Protein 5LJM (pdb70)

InterPro domains:
  IPR048839 Spermatogenesis-associated protein 2, PUB-like d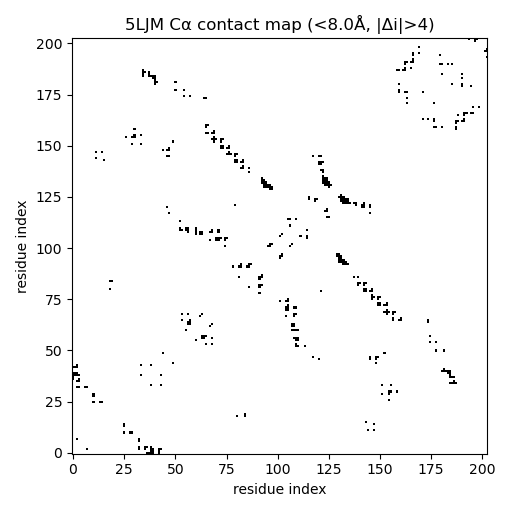omain [PF21388] (15-207)

Solvent-accessible surface area: 10467 Å² total; per-residue (Å²): 45,106,19,37,91,140,61,36,67,48,9,39,140,110,0,14,103,74,38,103,122,127,20,118,112,18,65,96,27,0,29,60,1,0,18,33,136,123,0,34,7,139,107,1,22,190,61,8,122,3,16,98,6,0,19,34,0,32,161,71,45,126,77,19,28,0,153,9,0,39,21,0,0,29,51,0,5,72,22,0,19,38,0,12,39,79,24,168,69,73,103,38,111,47,24,151,4,152,75,35,87,10,59,158,92,0,69,35,2,3,43,125,76,25,9,108,52,5,0,55,43,3,36,1,60,45,97,174,58,38,40,14,71,18,114,152,167,45,116,48,103,79,1,42,69,1,0,2,3,0,0,0,0,12,0,0,0,46,21,0,62,76,0,39,70,37,0,70,114,70,76,43,53,42,50,61,0,0,47,16,0,71,86,22,24,60,74,20,132,14,0,0,50,17,1,63,108,121,49,85,68,170,102

GO terms:
  GO:0030159 signaling receptor complex adaptor activity (F, IDA)
  GO:0044877 protein-containing complex binding (F, IDA)
  GO:1990381 ubiquitin-specific protease binding (F, IDA)
  GO:0010803 regulation of tumor necrosis factor-mediated signaling pathway (P, IDA)
  GO:1990108 protein linear deubiquitination (P, IDA)
  GO:0060544 regulation of necroptotic process (P, IDA)
  GO:0050727 regulation of inflammatory response (P, IDA)
  GO:0070536 protein K63-linked deubiquitination (P, IDA)
  GO:0005737 cytoplasm (C, EXP)
  GO:0005515 protein binding (F, IPI)
  GO:1990381 ubiquitin-specific protease binding (F, IPI)
  GO:0005829 cytosol (C, TAS)
  GO:0005737 cytoplasm (C, IDA)

Structure (mmCIF, N/CA/C/O backbone):
data_5LJM
#
_entry.id   5LJM
#
_cell.length_a   43.480
_cell.length_b   51.140
_cell.length_c   56.290
_cell.angle_alpha   90.000
_cell.angle_beta   105.970
_cell.angle_gamma   90.000
#
_symmetry.space_group_name_H-M   'P 1 21 1'
#
loop_
_entity.id
_entity.type
_entity.pdbx_description
1 polymer 'Spermatogenesis-associated protein 2'
2 non-polymer GLYCEROL
3 water water
#
loop_
_atom_site.group_PDB
_atom_site.id
_atom_site.type_symbol
_atom_site.label_atom_id
_atom_site.label_alt_id
_atom_site.label_comp_id
_atom_site.label_asym_id
_atom_site.label_entity_id
_atom_site.label_seq_id
_atom_site.pdbx_PDB_ins_code
_atom_site.Cartn_x
_atom_site.Cartn_y
_atom_site.Cartn_z
_atom_site.occupancy
_atom_site.B_iso_or_equiv
_atom_site.auth_seq_id
_atom_site.auth_comp_id
_atom_site.auth_asym_id
_atom_site.auth_atom_id
_atom_site.pdbx_PDB_model_num
ATOM 1 N N . GLY A 1 1 ? -3.724 -8.545 25.799 1.00 37.11 5 GLY A N 1
ATOM 2 C CA . GLY A 1 1 ? -3.737 -9.297 24.558 1.00 37.00 5 GLY A CA 1
ATOM 3 C C . GLY A 1 1 ? -2.863 -8.668 23.490 1.00 36.85 5 GLY A C 1
ATOM 4 O O . GLY A 1 1 ? -2.076 -7.768 23.781 1.00 36.74 5 GLY A O 1
ATOM 5 N N . PRO A 1 2 ? -3.001 -9.123 22.249 1.00 36.97 6 PRO A N 1
ATOM 6 C CA . PRO A 1 2 ? -2.159 -8.595 21.174 1.00 36.67 6 PRO A CA 1
ATOM 7 C C . PRO A 1 2 ? -2.625 -7.217 20.728 1.00 36.29 6 PRO A C 1
ATOM 8 O O . PRO A 1 2 ? -3.744 -6.784 21.006 1.00 36.27 6 PRO A O 1
ATOM 12 N N . MET A 1 3 ? -1.731 -6.515 20.036 1.00 35.78 7 MET A N 1
ATOM 13 C CA . MET A 1 3 ? -2.098 -5.229 19.461 1.00 35.50 7 MET A CA 1
ATOM 14 C C . MET A 1 3 ? -3.176 -5.432 18.403 1.00 35.11 7 MET A C 1
ATOM 15 O O . MET A 1 3 ? -3.190 -6.447 17.701 1.00 34.98 7 MET A O 1
ATOM 20 N N . ASP A 1 4 ? -4.096 -4.472 18.307 1.00 34.65 8 ASP A N 1
ATOM 21 C CA . ASP A 1 4 ? -5.167 -4.535 17.316 1.00 34.75 8 ASP A CA 1
ATOM 22 C C . ASP A 1 4 ? -4.563 -4.329 15.933 1.00 34.47 8 ASP A C 1
ATOM 23 O O . ASP A 1 4 ? -4.150 -3.217 15.588 1.00 33.81 8 ASP A O 1
ATOM 28 N N . THR A 1 5 ? -4.506 -5.402 15.143 1.00 34.82 9 THR A N 1
ATOM 29 C CA . THR A 1 5 ? -3.815 -5.338 13.859 1.00 35.27 9 THR A CA 1
ATOM 30 C C . THR A 1 5 ? -4.539 -4.426 12.877 1.00 34.38 9 THR A C 1
ATOM 31 O O . THR A 1 5 ? -3.902 -3.640 12.170 1.00 33.80 9 THR A O 1
ATOM 35 N N . LYS A 1 6 ? -5.866 -4.515 12.814 1.00 33.99 10 LYS A N 1
ATOM 36 C CA . LYS A 1 6 ? -6.617 -3.675 11.886 1.00 33.53 10 LYS A CA 1
ATOM 37 C C . LYS A 1 6 ? -6.409 -2.199 12.204 1.00 31.93 10 LYS A C 1
ATOM 38 O O . LYS A 1 6 ? -6.080 -1.399 11.321 1.00 31.57 10 LYS A O 1
ATOM 44 N N . PHE A 1 7 ? -6.560 -1.828 13.476 1.00 30.80 11 PHE A N 1
ATOM 45 C CA . PHE A 1 7 ? -6.337 -0.444 13.882 1.00 29.68 11 PHE A CA 1
ATOM 46 C C . PHE A 1 7 ? -4.899 -0.023 13.602 1.00 29.07 11 PHE A C 1
ATOM 47 O O . PHE A 1 7 ? -4.654 1.075 13.088 1.00 29.25 11 PHE A O 1
ATOM 55 N N . LYS A 1 8 ? -3.931 -0.887 13.916 1.00 28.32 12 LYS A N 1
ATOM 56 C CA . LYS A 1 8 ? -2.535 -0.540 13.664 1.00 28.19 12 LYS A CA 1
ATOM 57 C C . LYS A 1 8 ? -2.272 -0.394 12.174 1.00 28.29 12 LYS A C 1
ATOM 58 O O . LYS A 1 8 ? -1.630 0.569 11.747 1.00 27.64 12 LYS A O 1
ATOM 64 N N . ASP A 1 9 ? -2.736 -1.360 11.373 1.00 28.93 13 ASP A N 1
ATOM 65 C CA . ASP A 1 9 ? -2.520 -1.295 9.931 1.00 29.94 13 ASP A CA 1
ATOM 66 C C . ASP A 1 9 ? -3.158 -0.046 9.339 1.00 29.35 13 ASP A C 1
ATOM 67 O O . ASP A 1 9 ? -2.569 0.609 8.470 1.00 29.07 13 ASP A O 1
ATOM 72 N N . ASP A 1 10 ? -4.368 0.298 9.789 1.00 29.02 14 ASP A N 1
ATOM 73 C CA . ASP A 1 10 ? -5.005 1.516 9.300 1.00 28.79 14 ASP A CA 1
ATOM 74 C C . ASP A 1 10 ? -4.213 2.746 9.714 1.00 27.89 14 ASP A C 1
ATOM 75 O O . ASP A 1 10 ? -4.054 3.683 8.927 1.00 28.20 14 ASP A O 1
ATOM 80 N N . LEU A 1 11 ? -3.722 2.775 10.956 1.00 26.95 15 LEU A N 1
ATOM 81 C CA . LEU A 1 11 ? -2.980 3.943 11.412 1.00 26.27 15 LEU A CA 1
ATOM 82 C C . LEU A 1 11 ? -1.663 4.071 10.661 1.00 26.28 15 LEU A C 1
ATOM 83 O O . LEU A 1 11 ? -1.250 5.179 10.306 1.00 26.40 15 LEU A O 1
ATOM 88 N N . PHE A 1 12 ? -0.991 2.947 10.418 1.00 26.58 16 PHE A N 1
ATOM 89 C CA . PHE A 1 12 ? 0.253 2.971 9.655 1.00 26.74 16 PHE A CA 1
ATOM 90 C C . PHE A 1 12 ? 0.024 3.537 8.258 1.00 27.87 16 PHE A C 1
ATOM 91 O O . PHE A 1 12 ? 0.758 4.424 7.807 1.00 27.15 16 PHE A O 1
ATOM 99 N N . ARG A 1 13 ? -1.001 3.040 7.562 1.00 29.64 17 ARG A N 1
ATOM 100 C CA . ARG A 1 13 ? -1.293 3.541 6.221 1.00 31.93 17 ARG A CA 1
ATOM 101 C C . ARG A 1 13 ? -1.562 5.041 6.234 1.00 31.93 17 ARG A C 1
ATOM 102 O O . ARG A 1 13 ? -1.098 5.768 5.350 1.00 31.80 17 ARG A O 1
ATOM 110 N N . LYS A 1 14 ? -2.305 5.530 7.231 1.00 32.24 18 LYS A N 1
ATOM 111 C CA . LYS A 1 14 ? -2.591 6.960 7.293 1.00 33.46 18 LYS A CA 1
ATOM 112 C C . LYS A 1 14 ? -1.352 7.759 7.675 1.00 31.25 18 LYS A C 1
ATOM 113 O O . LYS A 1 14 ? -1.177 8.892 7.211 1.00 31.23 18 LYS A O 1
ATOM 119 N N . TYR A 1 15 ? -0.474 7.179 8.493 1.00 29.36 19 TYR A N 1
ATOM 120 C CA . TYR A 1 15 ? 0.774 7.846 8.848 1.00 28.03 19 TYR A CA 1
ATOM 121 C C . TYR A 1 15 ? 1.650 8.054 7.614 1.00 28.14 19 TYR A C 1
ATOM 122 O O . TYR A 1 15 ? 2.157 9.156 7.372 1.00 27.85 19 TYR A O 1
ATOM 131 N N . VAL A 1 16 ? 1.828 7.004 6.811 1.00 28.55 20 VAL A N 1
ATOM 132 C CA . VAL A 1 16 ? 2.636 7.121 5.599 1.00 29.04 20 VAL A CA 1
ATOM 133 C C . VAL A 1 16 ? 1.999 8.112 4.631 1.00 29.67 20 VAL A C 1
ATOM 134 O O . VAL A 1 16 ? 2.682 8.959 4.040 1.00 29.83 20 VAL A O 1
ATOM 138 N N . GLN A 1 17 ? 0.681 8.012 4.450 1.00 30.65 21 GLN A N 1
ATOM 139 C CA . GLN A 1 17 ? -0.025 8.909 3.539 1.00 32.01 21 GLN A CA 1
ATOM 140 C C . GLN A 1 17 ? 0.136 10.361 3.970 1.00 32.07 21 GLN A C 1
ATOM 141 O O . GLN A 1 17 ? 0.397 11.244 3.144 1.00 32.45 21 GLN A O 1
ATOM 147 N N . PHE A 1 18 ? -0.013 10.624 5.271 1.00 32.18 22 PHE A N 1
ATOM 148 C CA . PHE A 1 18 ? 0.144 11.977 5.791 1.00 32.53 22 PHE A CA 1
ATOM 149 C C . PHE A 1 18 ? 1.491 12.567 5.386 1.00 32.42 22 PHE A C 1
ATOM 150 O O . PHE A 1 18 ? 1.566 13.692 4.877 1.00 32.87 22 PHE A O 1
ATOM 158 N N . HIS A 1 19 ? 2.569 11.808 5.578 1.00 31.99 23 HIS A N 1
ATOM 159 C CA . HIS A 1 19 ? 3.896 12.341 5.294 1.00 31.88 23 HIS A CA 1
ATOM 160 C C . HIS A 1 19 ? 4.183 12.422 3.806 1.00 32.70 23 HIS A C 1
ATOM 161 O O . HIS A 1 19 ? 4.921 13.312 3.378 1.00 32.73 23 HIS A O 1
ATOM 168 N N . GLU A 1 20 ? 3.620 11.512 3.015 1.00 33.82 24 GLU A N 1
ATOM 169 C CA . GLU A 1 20 ? 3.812 11.571 1.572 1.00 35.50 24 GLU A CA 1
ATOM 170 C C . GLU A 1 20 ? 3.084 12.747 0.937 1.00 37.16 24 GLU A C 1
ATOM 171 O O . GLU A 1 20 ? 3.480 13.186 -0.147 1.00 37.56 24 GLU A O 1
ATOM 177 N N . SER A 1 21 ? 2.041 13.269 1.576 1.00 38.45 25 SER A N 1
ATOM 178 C CA . SER A 1 21 ? 1.297 14.386 0.996 1.00 39.81 25 SER A CA 1
ATOM 179 C C . SER A 1 21 ? 2.076 15.695 1.125 1.00 40.45 25 SER A C 1
ATOM 180 O O . SER A 1 21 ? 2.579 16.028 2.198 1.00 41.02 25 SER A O 1
ATOM 183 N N . SER A 1 34 ? 0.152 19.224 10.804 1.00 47.55 38 SER A N 1
ATOM 184 C CA . SER A 1 34 ? 0.098 18.776 12.191 1.00 47.18 38 SER A CA 1
ATOM 185 C C . SER A 1 34 ? -0.342 17.321 12.283 1.00 46.33 38 SER A C 1
ATOM 186 O O . SER A 1 34 ? -1.340 16.923 11.678 1.00 46.16 38 SER A O 1
ATOM 189 N N . ASP A 1 35 ? 0.400 16.530 13.059 1.00 45.41 39 ASP A N 1
ATOM 190 C CA . ASP A 1 35 ? 0.111 15.113 13.221 1.00 44.46 39 ASP A CA 1
ATOM 191 C C . ASP A 1 35 ? -0.751 14.832 14.450 1.00 43.75 39 ASP A C 1
ATOM 192 O O . ASP A 1 35 ? -0.825 13.683 14.895 1.00 43.56 39 ASP A O 1
ATOM 197 N N . GLU A 1 36 ? -1.428 15.855 14.985 1.00 43.44 40 GLU A N 1
ATOM 198 C CA . GLU A 1 36 ? -2.188 15.683 16.222 1.00 43.05 40 GLU A CA 1
ATOM 199 C C . GLU A 1 36 ? -3.300 14.653 16.060 1.00 41.61 40 GLU A C 1
ATOM 200 O O . GLU A 1 36 ? -3.537 13.841 16.961 1.00 41.08 40 GLU A O 1
ATOM 206 N N . CYS A 1 37 ? -3.998 14.667 14.922 1.00 40.50 41 CYS A N 1
ATOM 207 C CA . CYS A 1 37 ? -5.033 13.663 14.692 1.00 39.60 41 CYS A CA 1
ATOM 208 C C . CYS A 1 37 ? -4.437 12.262 14.642 1.00 36.94 41 CYS A C 1
ATOM 209 O O . CYS A 1 37 ? -5.055 11.296 15.109 1.00 36.91 41 CYS A O 1
ATOM 212 N N . LEU A 1 38 ? -3.233 12.127 14.082 1.00 34.31 42 LEU A N 1
ATOM 213 C CA . LEU A 1 38 ? -2.551 10.841 14.130 1.00 31.84 42 LEU A CA 1
ATOM 214 C C . LEU A 1 38 ? -2.166 10.480 15.558 1.00 29.55 42 LEU A C 1
ATOM 215 O O . LEU A 1 38 ? -2.195 9.303 15.930 1.00 28.70 42 LEU A O 1
ATOM 220 N N . ARG A 1 39 ? -1.788 11.475 16.368 1.00 28.56 43 ARG A N 1
ATOM 221 C CA A ARG A 1 39 ? -1.392 11.202 17.748 0.43 28.11 43 ARG A CA 1
ATOM 222 C CA B ARG A 1 39 ? -1.390 11.190 17.742 0.57 28.23 43 ARG A CA 1
ATOM 223 C C . ARG A 1 39 ? -2.581 10.754 18.587 1.00 27.72 43 ARG A C 1
ATOM 224 O O . ARG A 1 39 ? -2.438 9.904 19.471 1.00 27.32 43 ARG A O 1
ATOM 239 N N . VAL A 1 40 ? -3.764 11.321 18.330 1.00 27.12 44 VAL A N 1
ATOM 240 C CA . VAL A 1 40 ? -4.959 10.873 19.041 1.00 26.40 44 VAL A CA 1
ATOM 241 C C . VAL A 1 40 ? -5.225 9.409 18.731 1.00 25.12 44 VAL A C 1
ATOM 242 O O . VAL A 1 40 ? -5.513 8.608 19.626 1.00 24.89 44 VAL A O 1
ATOM 246 N N . ALA A 1 41 ? -5.121 9.032 17.457 1.00 24.15 45 ALA A N 1
ATOM 247 C CA . ALA A 1 41 ? -5.300 7.634 17.091 1.00 23.68 45 ALA A CA 1
ATOM 248 C C . ALA A 1 41 ? -4.229 6.759 17.735 1.00 23.26 45 ALA A C 1
ATOM 249 O O . ALA A 1 41 ? -4.524 5.663 18.222 1.00 22.94 45 ALA A O 1
ATOM 251 N N . ALA A 1 42 ? -2.974 7.220 17.741 1.00 22.94 46 ALA A N 1
ATOM 252 C CA . ALA A 1 42 ? -1.912 6.434 18.361 1.00 22.27 46 ALA A CA 1
ATOM 253 C C . ALA A 1 42 ? -2.164 6.248 19.852 1.00 21.96 46 ALA A C 1
ATOM 254 O O . ALA A 1 42 ? -1.978 5.151 20.389 1.00 21.58 46 ALA A O 1
ATOM 256 N N . SER A 1 43 ? -2.593 7.309 20.540 1.00 22.09 47 SER A N 1
ATOM 257 C CA A SER A 1 43 ? -2.909 7.195 21.959 0.55 22.71 47 SER A CA 1
ATOM 258 C CA B SER A 1 43 ? -2.894 7.179 21.962 0.45 22.69 47 SER A CA 1
ATOM 259 C C . SER A 1 43 ? -3.983 6.143 22.195 1.00 22.71 47 SER A C 1
ATOM 260 O O . SER A 1 43 ? -3.919 5.373 23.160 1.00 22.44 47 SER A O 1
ATOM 265 N N . THR A 1 44 ? -4.990 6.099 21.325 1.00 23.00 48 THR A N 1
ATOM 266 C CA . THR A 1 44 ? -6.008 5.062 21.431 1.00 23.51 48 THR A CA 1
ATOM 267 C C . THR A 1 44 ? -5.400 3.685 21.203 1.00 22.69 48 THR A C 1
ATOM 268 O O . THR A 1 44 ? -5.634 2.754 21.982 1.00 22.44 48 THR A O 1
ATOM 272 N N . LEU A 1 45 ? -4.603 3.539 20.139 1.00 21.99 49 LEU A N 1
ATOM 273 C CA . LEU A 1 45 ? -4.032 2.235 19.824 1.00 21.82 49 LEU A CA 1
ATOM 274 C C . LEU A 1 45 ? -3.206 1.706 20.988 1.00 21.69 49 LEU A C 1
ATOM 275 O O . LEU A 1 45 ? -3.269 0.515 21.316 1.00 21.93 49 LEU A O 1
ATOM 280 N N . LEU A 1 46 ? -2.437 2.581 21.640 1.00 21.46 50 LEU A N 1
ATOM 281 C CA . LEU A 1 46 ? -1.504 2.129 22.665 1.00 21.52 50 LEU A CA 1
ATOM 282 C C . LEU A 1 46 ? -2.193 1.540 23.889 1.00 21.75 50 LEU A C 1
ATOM 283 O O . LEU A 1 46 ? -1.551 0.797 24.636 1.00 21.50 50 LEU A O 1
ATOM 288 N N . SER A 1 47 ? -3.480 1.824 24.097 1.00 22.33 51 SER A N 1
ATOM 289 C CA . SER A 1 47 ? -4.226 1.253 25.214 1.00 23.81 51 SER A CA 1
ATOM 290 C C . SER A 1 47 ? -5.426 0.439 24.747 1.00 24.63 51 SER A C 1
ATOM 291 O O . SER A 1 47 ? -6.209 -0.037 25.581 1.00 24.99 51 SER A O 1
ATOM 294 N N . LEU A 1 48 ? -5.580 0.251 23.440 1.00 24.93 52 LEU A N 1
ATOM 295 C CA . LEU A 1 48 ? -6.816 -0.295 22.898 1.00 25.55 52 LEU A CA 1
ATOM 296 C C . LEU A 1 48 ? -6.943 -1.773 23.229 1.00 26.55 52 LEU A C 1
ATOM 297 O O . LEU A 1 48 ? -6.028 -2.563 22.971 1.00 26.56 52 LEU A O 1
ATOM 302 N N . HIS A 1 49 ? -8.096 -2.148 23.784 1.00 27.61 53 HIS A N 1
ATOM 303 C CA . HIS A 1 49 ? -8.406 -3.540 24.096 1.00 28.75 53 HIS A CA 1
ATOM 304 C C . HIS A 1 49 ? -7.381 -4.152 25.049 1.00 28.60 53 HIS A C 1
ATOM 305 O O . HIS A 1 49 ? -7.119 -5.358 25.009 1.00 29.05 53 HIS A O 1
ATOM 312 N N . LYS A 1 50 ? -6.803 -3.324 25.920 1.00 27.95 54 LYS A N 1
ATOM 313 C CA . LYS A 1 50 ? -5.825 -3.777 26.907 1.00 27.75 54 LYS A CA 1
ATOM 314 C C . LYS A 1 50 ? -4.709 -4.583 26.244 1.00 26.28 54 LYS A C 1
ATOM 315 O O . LYS A 1 50 ? -4.346 -5.678 26.679 1.00 26.64 54 LYS A O 1
ATOM 321 N N . VAL A 1 51 ? -4.181 -4.035 25.150 1.00 24.54 55 VAL A N 1
ATOM 322 C CA . VAL A 1 51 ? -2.968 -4.590 24.567 1.00 22.76 55 VAL A CA 1
ATOM 323 C C . VAL A 1 51 ? -1.901 -4.648 25.645 1.00 21.31 55 VAL A C 1
ATOM 324 O O . VAL A 1 51 ? -1.712 -3.691 26.405 1.00 20.56 55 VAL A O 1
ATOM 328 N N . ASP A 1 52 ? -1.201 -5.771 25.727 1.00 20.96 56 ASP A N 1
ATOM 329 C CA . ASP A 1 52 ? -0.159 -5.882 26.731 1.00 21.04 56 ASP A CA 1
ATOM 330 C C . ASP A 1 52 ? 0.968 -4.906 26.404 1.00 19.26 56 ASP A C 1
ATOM 331 O O . ASP A 1 52 ? 1.312 -4.722 25.228 1.00 18.68 56 ASP A O 1
ATOM 336 N N . PRO A 1 53 ? 1.571 -4.276 27.414 1.00 18.51 57 PRO A N 1
ATOM 337 C CA . PRO A 1 53 ? 2.657 -3.331 27.127 1.00 18.29 57 PRO A CA 1
ATOM 338 C C . PRO A 1 53 ? 3.772 -3.944 26.308 1.00 17.79 57 PRO A C 1
ATOM 339 O O . PRO A 1 53 ? 4.395 -3.253 25.492 1.00 17.84 57 PRO A O 1
ATOM 343 N N . PHE A 1 54 ? 4.011 -5.240 26.470 1.00 17.85 58 PHE A N 1
ATOM 344 C CA . PHE A 1 54 ? 5.073 -5.914 25.737 1.00 17.94 58 PHE A CA 1
ATOM 345 C C . PHE A 1 54 ? 4.691 -6.243 24.297 1.00 18.07 58 PHE A C 1
ATOM 346 O O . PHE A 1 54 ? 5.516 -6.814 23.575 1.00 18.20 58 PHE A O 1
ATOM 354 N N . TYR A 1 55 ? 3.485 -5.868 23.860 1.00 18.01 59 TYR A N 1
ATOM 355 C CA . TYR A 1 55 ? 3.083 -5.954 22.457 1.00 18.68 59 TYR A CA 1
ATOM 356 C C . TYR A 1 55 ? 2.871 -4.585 21.818 1.00 18.95 59 TYR A C 1
ATOM 357 O O . TYR A 1 55 ? 2.440 -4.515 20.660 1.00 19.72 59 TYR A O 1
ATOM 366 N N . ARG A 1 56 ? 3.206 -3.496 22.518 1.00 18.55 60 ARG A N 1
ATOM 367 C CA . ARG A 1 56 ? 3.059 -2.166 21.935 1.00 18.03 60 ARG A CA 1
ATOM 368 C C . ARG A 1 56 ? 4.102 -1.902 20.856 1.00 18.35 60 ARG A C 1
ATOM 369 O O . ARG A 1 56 ? 3.834 -1.152 19.913 1.00 18.57 60 ARG A O 1
ATOM 377 N N . PHE A 1 57 ? 5.268 -2.537 20.950 1.00 18.30 61 PHE A N 1
ATOM 378 C CA . PHE A 1 57 ? 6.390 -2.275 20.058 1.00 19.11 61 PHE A CA 1
ATOM 379 C C . PHE A 1 57 ? 6.974 -3.602 19.606 1.00 20.62 61 PHE A C 1
ATOM 380 O O . PHE A 1 57 ? 7.013 -4.564 20.378 1.00 21.15 61 PHE A O 1
ATOM 388 N N . ARG A 1 58 ? 7.417 -3.646 18.349 1.00 21.75 62 ARG A N 1
ATOM 389 C CA . ARG A 1 58 ? 8.048 -4.830 17.787 1.00 23.55 62 ARG A CA 1
ATOM 390 C C . ARG A 1 58 ? 9.437 -4.578 17.226 1.00 23.26 62 ARG A C 1
ATOM 391 O O . ARG A 1 58 ? 10.166 -5.547 16.982 1.00 23.83 62 ARG A O 1
ATOM 399 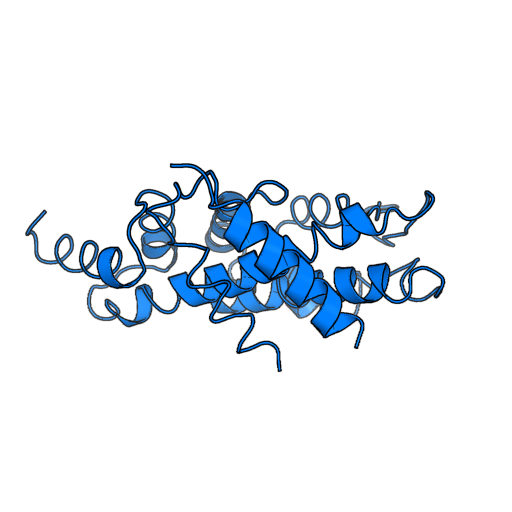N N . LEU A 1 59 ? 9.822 -3.322 17.010 1.00 22.20 63 LEU A N 1
ATOM 400 C CA . LEU A 1 59 ? 11.111 -2.995 16.425 1.00 21.85 63 LEU A CA 1
ATOM 401 C C . LEU A 1 59 ? 12.024 -2.203 17.343 1.00 21.77 63 LEU A C 1
ATOM 402 O O . LEU A 1 59 ? 13.239 -2.209 17.128 1.00 21.57 63 LEU A O 1
ATOM 407 N N . ILE A 1 60 ? 11.482 -1.514 18.337 1.00 21.80 64 ILE A N 1
ATOM 408 C CA . ILE A 1 60 ? 12.256 -0.747 19.301 1.00 22.29 64 ILE A CA 1
ATOM 409 C C . ILE A 1 60 ? 11.986 -1.340 20.674 1.00 21.12 64 ILE A C 1
ATOM 410 O O . ILE A 1 60 ? 10.842 -1.677 20.996 1.00 20.65 64 ILE A O 1
ATOM 415 N N . GLN A 1 61 ? 13.038 -1.476 21.483 1.00 20.44 65 GLN A N 1
ATOM 416 C CA . GLN A 1 61 ? 12.881 -1.937 22.862 1.00 20.30 65 GLN A CA 1
ATOM 417 C C . GLN A 1 61 ? 12.529 -0.731 23.732 1.00 18.41 65 GLN A C 1
ATOM 418 O O . GLN A 1 61 ? 13.291 -0.299 24.595 1.00 17.54 65 GLN A O 1
ATOM 424 N N . PHE A 1 62 ? 11.321 -0.211 23.503 1.00 17.06 66 PHE A N 1
ATOM 425 C CA . PHE A 1 62 ? 10.917 1.088 24.043 1.00 15.66 66 PHE A CA 1
ATOM 426 C C . PHE A 1 62 ? 11.164 1.236 25.548 1.00 14.77 66 PHE A C 1
ATOM 427 O O . PHE A 1 62 ? 11.862 2.159 25.978 1.00 14.48 66 PHE A O 1
ATOM 435 N N . TYR A 1 63 ? 10.552 0.383 26.375 1.00 14.52 67 TYR A N 1
ATOM 436 C CA . TYR A 1 63 ? 10.633 0.623 27.818 1.00 15.14 67 TYR A CA 1
ATOM 437 C C . TYR A 1 63 ? 12.053 0.430 28.334 1.00 15.54 67 TYR A C 1
ATOM 438 O O . TYR A 1 63 ? 12.462 1.104 29.285 1.00 15.05 67 TYR A O 1
ATOM 447 N N . GLU A 1 64 ? 12.830 -0.441 27.690 1.00 16.30 68 GLU A N 1
ATOM 448 C CA . GLU A 1 64 ? 14.217 -0.638 28.092 1.00 17.05 68 GLU A CA 1
ATOM 449 C C . GLU A 1 64 ? 15.057 0.588 27.757 1.00 16.75 68 GLU A C 1
ATOM 450 O O . GLU A 1 64 ? 15.882 1.027 28.566 1.00 16.73 68 GLU A O 1
ATOM 456 N N . VAL A 1 65 ? 14.876 1.136 26.555 1.00 16.32 69 VAL A N 1
ATOM 457 C CA . VAL A 1 65 ? 15.581 2.349 26.160 1.00 16.17 69 VAL A CA 1
ATOM 458 C C . VAL A 1 65 ? 15.224 3.493 27.095 1.00 15.35 69 VAL A C 1
ATOM 459 O O . VAL A 1 65 ? 16.092 4.251 27.537 1.00 15.51 69 VAL A O 1
ATOM 463 N N . VAL A 1 66 ? 13.934 3.630 27.405 1.00 14.70 70 VAL A N 1
ATOM 464 C CA . VAL A 1 66 ? 13.466 4.690 28.292 1.00 14.90 70 VAL A CA 1
ATOM 465 C C . VAL A 1 66 ? 14.104 4.555 29.666 1.00 15.36 70 VAL A C 1
ATOM 466 O O . VAL A 1 66 ? 14.620 5.530 30.227 1.00 15.23 70 VAL A O 1
ATOM 470 N N . GLU A 1 67 ? 14.071 3.351 30.237 1.00 16.03 71 GLU A N 1
ATOM 471 C CA . GLU A 1 67 ? 14.594 3.189 31.589 1.00 17.14 71 GLU A CA 1
ATOM 472 C C . GLU A 1 67 ? 16.106 3.370 31.621 1.00 17.36 71 GLU A C 1
ATOM 473 O O . GLU A 1 67 ? 16.643 3.942 32.577 1.00 17.59 71 GLU A O 1
ATOM 479 N N . SER A 1 68 ? 16.808 2.899 30.583 1.00 17.70 72 SER A N 1
ATOM 480 C CA . SER A 1 68 ? 18.247 3.132 30.483 1.00 17.78 72 SER A CA 1
ATOM 481 C C . SER A 1 68 ? 18.547 4.622 30.487 1.00 18.00 72 SER A C 1
ATOM 482 O O . SER A 1 68 ? 19.460 5.090 31.178 1.00 18.53 72 SER A O 1
ATOM 485 N N . SER A 1 69 ? 17.785 5.379 29.704 1.00 17.25 73 SER A N 1
ATOM 486 C CA . SER A 1 69 ? 17.971 6.820 29.630 1.00 17.71 73 SER A CA 1
ATOM 487 C C . SER A 1 69 ? 17.738 7.474 30.987 1.00 17.96 73 SER A C 1
ATOM 488 O O . SER A 1 69 ? 18.567 8.257 31.466 1.00 18.15 73 SER A O 1
ATOM 491 N N . LEU A 1 70 ? 16.605 7.171 31.620 1.00 17.71 74 LEU A N 1
ATOM 492 C CA . LEU A 1 70 ? 16.264 7.841 32.869 1.00 18.50 74 LEU A CA 1
ATOM 493 C C . LEU A 1 70 ? 17.229 7.472 33.987 1.00 19.55 74 LEU A C 1
ATOM 494 O O . LEU A 1 70 ? 17.492 8.291 34.872 1.00 19.79 74 LEU A O 1
ATOM 499 N N . ARG A 1 71 ? 17.778 6.259 33.964 1.00 20.47 75 ARG A N 1
ATOM 500 C CA . ARG A 1 71 ? 18.723 5.867 35.002 1.00 21.59 75 ARG A CA 1
ATOM 501 C C . ARG A 1 71 ? 20.143 6.347 34.729 1.00 22.71 75 ARG A C 1
ATOM 502 O O . ARG A 1 71 ? 20.873 6.651 35.682 1.00 23.95 75 ARG A O 1
ATOM 510 N N . SER A 1 72 ? 20.552 6.421 33.457 1.00 22.84 76 SER A N 1
ATOM 511 C CA . SER A 1 72 ? 21.961 6.561 33.110 1.00 23.53 76 SER A CA 1
ATOM 512 C C . SER A 1 72 ? 22.368 7.941 32.619 1.00 22.86 76 SER A C 1
ATOM 513 O O . SER A 1 72 ? 23.557 8.271 32.699 1.00 23.04 76 SER A O 1
ATOM 516 N N . LEU A 1 73 ? 21.443 8.740 32.089 1.00 21.98 77 LEU A N 1
ATOM 517 C CA . LEU A 1 73 ? 21.773 10.028 31.483 1.00 21.37 77 LEU A CA 1
ATOM 518 C C . LEU A 1 73 ? 21.072 11.111 32.287 1.00 20.98 77 LEU A C 1
ATOM 519 O O . LEU A 1 73 ? 19.840 11.206 32.276 1.00 20.85 77 LEU A O 1
ATOM 524 N N . SER A 1 74 ? 21.861 11.912 33.002 1.00 20.97 78 SER A N 1
ATOM 525 C CA . SER A 1 74 ? 21.303 12.734 34.066 1.00 21.36 78 SER A CA 1
ATOM 526 C C . SER A 1 74 ? 20.479 13.901 33.546 1.00 20.82 78 SER A C 1
ATOM 527 O O . SER A 1 74 ? 19.665 14.440 34.297 1.00 20.68 78 SER A O 1
ATOM 530 N N . SER A 1 75 ? 20.671 14.320 32.298 1.00 20.23 79 SER A N 1
ATOM 531 C CA . SER A 1 75 ? 19.870 15.417 31.772 1.00 19.75 79 SER A CA 1
ATOM 532 C C . SER A 1 75 ? 18.511 14.953 31.274 1.00 19.56 79 SER A C 1
ATOM 533 O O . SER A 1 75 ? 17.683 15.799 30.919 1.00 19.80 79 SER A O 1
ATOM 536 N N . SER A 1 76 ? 18.249 13.646 31.287 1.00 19.26 80 SER A N 1
ATOM 537 C CA . SER A 1 76 ? 17.076 13.091 30.632 1.00 19.28 80 SER A CA 1
ATOM 538 C C . SER A 1 76 ? 15.823 13.192 31.501 1.00 19.03 80 SER A C 1
ATOM 539 O O . SER A 1 76 ? 15.859 13.585 32.667 1.00 19.27 80 SER A O 1
ATOM 542 N N . SER A 1 77 ? 14.704 12.818 30.886 1.00 18.07 81 SER A N 1
ATOM 543 C CA . SER A 1 77 ? 13.347 12.930 31.408 1.00 17.49 81 SER A CA 1
ATOM 544 C C . SER A 1 77 ? 12.452 12.401 30.297 1.00 17.00 81 SER A C 1
ATOM 545 O O . SER A 1 77 ? 12.908 12.159 29.173 1.00 16.44 81 SER A O 1
ATOM 548 N N . LEU A 1 78 ? 11.168 12.231 30.610 1.00 17.22 82 LEU A N 1
ATOM 549 C CA . LEU A 1 78 ? 10.229 11.845 29.568 1.00 17.36 82 LEU A CA 1
ATOM 550 C C . LEU A 1 78 ? 10.139 12.922 28.494 1.00 17.03 82 LEU A C 1
ATOM 551 O O . LEU A 1 78 ? 9.981 12.609 27.312 1.00 16.95 82 LEU A O 1
ATOM 556 N N . ARG A 1 79 ? 10.259 14.191 28.879 1.00 17.39 83 ARG A N 1
ATOM 557 C CA . ARG A 1 79 ? 10.298 15.267 27.895 1.00 17.86 83 ARG A CA 1
ATOM 558 C C . ARG A 1 79 ? 11.500 15.115 26.972 1.00 17.60 83 ARG A C 1
ATOM 559 O O . ARG A 1 79 ? 11.380 15.239 25.744 1.00 17.13 83 ARG A O 1
ATOM 567 N N . ALA A 1 80 ? 12.678 14.859 27.542 1.00 17.25 84 ALA A N 1
ATOM 568 C CA . ALA A 1 80 ? 13.860 14.676 26.704 1.00 17.32 84 ALA A CA 1
ATOM 569 C C . ALA A 1 80 ? 13.694 13.472 25.785 1.00 17.06 84 ALA A C 1
ATOM 570 O O . ALA A 1 80 ? 14.076 13.518 24.606 1.00 16.80 84 ALA A O 1
ATOM 572 N N . LEU A 1 81 ? 13.132 12.379 26.306 1.00 16.84 85 LEU A N 1
ATOM 573 C CA . LEU A 1 81 ? 12.928 11.199 25.474 1.00 16.85 85 LEU A CA 1
ATOM 574 C C . LEU A 1 81 ? 11.976 11.502 24.329 1.00 16.95 85 LEU A C 1
ATOM 575 O O . LEU A 1 81 ? 12.194 11.054 23.197 1.00 16.41 85 LEU A O 1
ATOM 580 N N . HIS A 1 82 ? 10.920 12.270 24.599 1.00 17.76 86 HIS A N 1
ATOM 581 C CA . HIS A 1 82 ? 10.032 12.710 23.532 1.00 18.53 86 HIS A CA 1
ATOM 582 C C . HIS A 1 82 ? 10.821 13.386 22.425 1.00 18.79 86 HIS A C 1
ATOM 583 O O . HIS A 1 82 ? 10.618 13.105 21.242 1.00 18.80 86 HIS A O 1
ATOM 590 N N . GLY A 1 83 ? 11.739 14.279 22.800 1.00 18.81 87 GLY A N 1
ATOM 591 C CA . GLY A 1 83 ? 12.529 14.985 21.805 1.00 18.60 87 GLY A CA 1
ATOM 592 C C . GLY A 1 83 ? 13.464 14.075 21.026 1.00 18.66 87 GLY A C 1
ATOM 593 O O . GLY A 1 83 ? 13.625 14.234 19.811 1.00 19.06 87 GLY A O 1
ATOM 594 N N . ALA A 1 84 ? 14.098 13.116 21.707 1.00 18.30 88 ALA A N 1
ATOM 595 C CA . ALA A 1 84 ? 14.990 12.185 21.019 1.00 18.50 88 ALA A CA 1
ATOM 596 C C . ALA A 1 84 ? 14.221 11.323 20.026 1.00 18.37 88 ALA A C 1
ATOM 597 O O . ALA A 1 84 ? 14.638 11.158 18.875 1.00 18.82 88 ALA A O 1
ATOM 599 N N . PHE A 1 85 ? 13.091 10.758 20.447 1.00 17.97 89 PHE A N 1
ATOM 600 C CA . PHE A 1 85 ? 12.315 9.936 19.527 1.00 18.00 89 PHE A CA 1
ATOM 601 C C . PHE A 1 85 ? 11.784 10.770 18.367 1.00 18.27 89 PHE A C 1
ATOM 602 O O . PHE A 1 85 ? 11.716 10.288 17.232 1.00 18.22 89 PHE A O 1
ATOM 610 N N . SER A 1 86 ? 11.406 12.025 18.626 1.00 19.47 90 SER A N 1
ATOM 611 C CA A SER A 1 86 ? 10.933 12.887 17.547 0.58 20.29 90 SER A CA 1
ATOM 612 C CA B SER A 1 86 ? 10.931 12.879 17.543 0.42 20.28 90 SER A CA 1
ATOM 613 C C . SER A 1 86 ? 12.028 13.125 16.520 1.00 20.48 90 SER A C 1
ATOM 614 O O . SER A 1 86 ? 11.782 13.058 15.312 1.00 20.22 90 SER A O 1
ATOM 619 N N . MET A 1 87 ? 13.246 13.413 16.982 1.00 20.85 91 MET A N 1
ATOM 620 C CA . MET A 1 87 ? 14.335 13.648 16.046 1.00 21.49 91 MET A CA 1
ATOM 621 C C . MET A 1 87 ? 14.639 12.397 15.238 1.00 20.15 91 MET A C 1
ATOM 622 O O . MET A 1 87 ? 14.849 12.471 14.021 1.00 20.21 91 MET A O 1
ATOM 627 N N . LEU A 1 88 ? 14.661 11.234 15.885 1.00 19.14 92 LEU A N 1
ATOM 628 C CA . LEU A 1 88 ? 14.916 10.008 15.135 1.00 19.14 92 LEU A CA 1
ATOM 629 C C . LEU A 1 88 ? 13.771 9.700 14.181 1.00 19.03 92 LEU A C 1
ATOM 630 O O . LEU A 1 88 ? 14.002 9.196 13.077 1.00 18.46 92 LEU A O 1
ATOM 635 N N . GLU A 1 89 ? 12.531 9.998 14.579 1.00 19.38 93 GLU A N 1
ATOM 636 C CA . GLU A 1 89 ? 11.416 9.814 13.660 1.00 20.03 93 GLU A CA 1
ATOM 637 C C . GLU A 1 89 ? 11.618 10.645 12.405 1.00 20.25 93 GLU A C 1
ATOM 638 O O . GLU A 1 89 ? 11.346 10.181 11.292 1.00 20.09 93 GLU A O 1
ATOM 644 N N . THR A 1 90 ? 12.094 11.880 12.564 1.00 20.66 94 THR A N 1
ATOM 645 C CA . THR A 1 90 ? 12.294 12.743 11.407 1.00 21.76 94 THR A CA 1
ATOM 646 C C . THR A 1 90 ? 13.420 12.228 10.514 1.00 21.63 94 THR A C 1
ATOM 647 O O . THR A 1 90 ? 13.343 12.356 9.285 1.00 21.79 94 THR A O 1
ATOM 651 N N . VAL A 1 91 ? 14.469 11.647 11.099 1.00 21.21 95 VAL A N 1
ATOM 652 C CA . VAL A 1 91 ? 15.492 10.973 10.295 1.00 21.03 95 VAL A CA 1
ATOM 653 C C . VAL A 1 91 ? 14.843 9.915 9.414 1.00 20.94 95 VAL A C 1
ATOM 654 O O . VAL A 1 91 ? 15.108 9.829 8.205 1.00 21.31 95 VAL A O 1
ATOM 658 N N . GLY A 1 92 ? 13.991 9.077 10.018 1.00 20.48 96 GLY A N 1
ATOM 659 C CA . GLY A 1 92 ? 13.346 8.022 9.256 1.00 21.21 96 GLY A CA 1
ATOM 660 C C . GLY A 1 92 ? 12.441 8.563 8.165 1.00 21.54 96 GLY A C 1
ATOM 661 O O . GLY A 1 92 ? 12.457 8.071 7.031 1.00 21.41 96 GLY A O 1
ATOM 662 N N . ILE A 1 93 ? 11.651 9.592 8.486 1.00 21.89 97 ILE A N 1
ATOM 663 C CA . ILE A 1 93 ? 10.709 10.147 7.515 1.00 21.97 97 ILE A CA 1
ATOM 664 C C . ILE A 1 93 ? 11.461 10.675 6.308 1.00 22.19 97 ILE A C 1
ATOM 665 O O . ILE A 1 93 ? 11.106 10.398 5.153 1.00 22.27 97 ILE A O 1
ATOM 670 N N . ASN A 1 94 ? 12.506 11.460 6.557 1.00 22.49 98 ASN A N 1
ATOM 671 C CA . ASN A 1 94 ? 13.293 11.988 5.453 1.00 22.73 98 ASN A CA 1
ATOM 672 C C . ASN A 1 94 ? 13.869 10.867 4.608 1.00 22.86 98 ASN A C 1
ATOM 673 O O . ASN A 1 94 ? 13.929 10.978 3.378 1.00 23.20 98 ASN A O 1
ATOM 678 N N . LEU A 1 95 ? 14.297 9.777 5.246 1.00 22.45 99 LEU A N 1
ATOM 679 C CA . LEU A 1 95 ? 14.889 8.687 4.479 1.00 22.61 99 LEU A CA 1
ATOM 680 C C . LEU A 1 95 ? 13.856 7.988 3.607 1.00 22.61 99 LEU A C 1
ATOM 681 O O . LEU A 1 95 ? 14.144 7.664 2.451 1.00 22.60 99 LEU A O 1
ATOM 686 N N . PHE A 1 96 ? 12.648 7.736 4.116 1.00 22.48 100 PHE A N 1
ATOM 687 C CA . PHE A 1 96 ? 11.697 7.038 3.255 1.00 23.38 100 PHE A CA 1
ATOM 688 C C . PHE A 1 96 ? 11.076 7.948 2.199 1.00 24.15 100 PHE A C 1
ATOM 689 O O . PHE A 1 96 ? 10.702 7.458 1.127 1.00 24.90 100 PHE A O 1
ATOM 697 N N . LEU A 1 97 ? 11.023 9.261 2.437 1.00 24.10 101 LEU A N 1
ATOM 698 C CA . LEU A 1 97 ? 10.512 10.175 1.420 1.00 24.80 101 LEU A CA 1
ATOM 699 C C . LEU A 1 97 ? 11.552 10.515 0.361 1.00 25.13 101 LEU A C 1
ATOM 700 O O . LEU A 1 97 ? 11.195 10.687 -0.810 1.00 24.84 101 LEU A O 1
ATOM 705 N N . TYR A 1 98 ? 12.829 10.613 0.743 1.00 25.35 102 TYR A N 1
ATOM 706 C CA . TYR A 1 98 ? 13.872 11.141 -0.141 1.00 25.71 102 TYR A CA 1
ATOM 707 C C . TYR A 1 98 ? 15.119 10.257 -0.096 1.00 25.13 102 TYR A C 1
ATOM 708 O O . TYR A 1 98 ? 16.226 10.745 0.138 1.00 25.32 102 TYR A O 1
ATOM 717 N N . PRO A 1 99 ? 14.977 8.949 -0.323 1.00 24.81 103 PRO A N 1
ATOM 718 C CA . PRO A 1 99 ? 16.124 8.044 -0.129 1.00 24.99 103 PRO A CA 1
ATOM 719 C C . PRO A 1 99 ? 17.288 8.273 -1.085 1.00 25.42 103 PRO A C 1
ATOM 720 O O . PRO A 1 99 ? 18.384 7.769 -0.812 1.00 25.40 103 PRO A O 1
ATOM 724 N N . TRP A 1 100 ? 17.090 9.006 -2.179 1.00 25.32 104 TRP A N 1
ATOM 725 C CA . TRP A 1 100 ? 18.139 9.258 -3.158 1.00 26.23 104 TRP A CA 1
ATOM 726 C C . TRP A 1 100 ? 19.006 10.462 -2.811 1.00 27.13 104 TRP A C 1
ATOM 727 O O . TRP A 1 100 ? 20.028 10.677 -3.474 1.00 27.40 104 TRP A O 1
ATOM 738 N N . LYS A 1 101 ? 18.633 11.260 -1.811 1.00 27.90 105 LYS A N 1
ATOM 739 C CA . LYS A 1 101 ? 19.371 12.483 -1.521 1.00 28.69 105 LYS A CA 1
ATOM 740 C C . LYS A 1 101 ? 20.577 12.196 -0.637 1.00 28.93 105 LYS A C 1
ATOM 741 O O . LYS A 1 101 ? 20.470 11.506 0.385 1.00 28.88 105 LYS A O 1
ATOM 747 N N . LYS A 1 102 ? 21.726 12.753 -1.031 1.00 29.96 106 LYS A N 1
ATOM 748 C CA . LYS A 1 102 ? 22.968 12.500 -0.312 1.00 30.46 106 LYS A CA 1
ATOM 749 C C . LYS A 1 102 ? 22.848 12.863 1.163 1.00 30.88 106 LYS A C 1
ATOM 750 O O . LYS A 1 102 ? 23.444 12.201 2.017 1.00 31.07 106 LYS A O 1
ATOM 752 N N . GLU A 1 103 ? 22.084 13.911 1.482 1.00 31.34 107 GLU A N 1
ATOM 753 C CA . GLU A 1 103 ? 21.995 14.364 2.865 1.00 32.09 107 GLU A CA 1
ATOM 754 C C . GLU A 1 103 ? 21.212 13.407 3.750 1.00 31.97 107 GLU A C 1
ATOM 755 O O . GLU A 1 103 ? 21.241 13.573 4.971 1.00 32.04 107 GLU A O 1
ATOM 761 N N . PHE A 1 104 ? 20.533 12.410 3.177 1.00 31.64 108 PHE A N 1
ATOM 762 C CA . PHE A 1 104 ? 19.865 11.387 3.973 1.00 31.68 108 PHE A CA 1
ATOM 763 C C . PHE A 1 104 ? 20.459 10.002 3.781 1.00 32.79 108 PHE A C 1
ATOM 764 O O . PHE A 1 104 ? 20.174 9.111 4.580 1.00 32.94 108 PHE A O 1
ATOM 772 N N . ARG A 1 105 ? 21.285 9.792 2.755 1.00 34.12 109 ARG A N 1
ATOM 773 C CA . ARG A 1 105 ? 22.067 8.567 2.716 1.00 35.93 109 ARG A CA 1
ATOM 774 C C . ARG A 1 105 ? 23.276 8.650 3.640 1.00 35.87 109 ARG A C 1
ATOM 775 O O . ARG A 1 105 ? 23.787 7.611 4.067 1.00 36.13 109 ARG A O 1
ATOM 783 N N . SER A 1 106 ? 23.725 9.863 3.968 1.00 35.32 110 SER A N 1
ATOM 784 C CA . SER A 1 106 ? 24.721 10.098 5.010 1.00 35.05 110 SER A CA 1
ATOM 785 C C . SER A 1 106 ? 24.182 11.203 5.901 1.00 34.72 110 SER A C 1
ATOM 786 O O . SER A 1 106 ? 23.908 12.305 5.418 1.00 34.99 110 SER A O 1
ATOM 789 N N . ILE A 1 107 ? 24.034 10.914 7.191 1.00 33.94 111 ILE A N 1
ATOM 790 C CA . ILE A 1 107 ? 23.370 11.829 8.110 1.00 33.72 111 ILE A CA 1
ATOM 791 C C . ILE A 1 107 ? 24.381 12.439 9.074 1.00 33.73 111 ILE A C 1
ATOM 792 O O . ILE A 1 107 ? 25.471 11.909 9.309 1.00 33.36 111 ILE A O 1
ATOM 797 N N . LYS A 1 108 ? 23.985 13.572 9.652 1.00 34.13 112 LYS A N 1
ATOM 798 C CA . LYS A 1 108 ? 24.823 14.354 10.554 1.00 34.51 112 LYS A CA 1
ATOM 799 C C . LYS A 1 108 ? 24.445 13.998 11.988 1.00 33.49 112 LYS A C 1
ATOM 800 O O . LYS A 1 108 ? 23.336 14.311 12.439 1.00 33.37 112 LYS A O 1
ATOM 806 N N . THR A 1 109 ? 25.364 13.347 12.708 1.00 32.59 113 THR A N 1
ATOM 807 C CA . THR A 1 109 ? 25.126 12.978 14.100 1.00 31.73 113 THR A CA 1
ATOM 808 C C . THR A 1 109 ? 26.172 13.488 15.079 1.00 31.41 113 THR A C 1
ATOM 809 O O . THR A 1 109 ? 25.840 13.681 16.250 1.00 31.24 113 THR A O 1
ATOM 813 N N . TYR A 1 110 ? 27.419 13.699 14.654 1.00 31.39 114 TYR A N 1
ATOM 814 C CA . TYR A 1 110 ? 28.458 14.050 15.615 1.00 31.47 114 TYR A CA 1
ATOM 815 C C . TYR A 1 110 ? 28.454 15.528 15.984 1.00 30.12 114 TYR A C 1
ATOM 816 O O . TYR A 1 110 ? 29.024 15.893 17.019 1.00 29.63 114 TYR A O 1
ATOM 825 N N . THR A 1 111 ? 27.835 16.376 15.169 1.00 29.43 115 THR A N 1
ATOM 826 C CA . THR A 1 111 ? 27.663 17.787 15.477 1.00 28.82 115 THR A CA 1
ATOM 827 C C . THR A 1 111 ? 26.203 18.160 15.264 1.00 27.35 115 THR A C 1
ATOM 828 O O . THR A 1 111 ? 25.424 17.407 14.676 1.00 27.14 115 THR A O 1
ATOM 832 N N . GLY A 1 112 ? 25.830 19.337 15.755 1.00 26.22 116 GLY A N 1
ATOM 833 C CA . GLY A 1 112 ? 24.507 19.859 15.526 1.00 25.09 116 GLY A CA 1
ATOM 834 C C . GLY A 1 112 ? 23.484 19.380 16.538 1.00 23.94 116 GLY A C 1
ATOM 835 O O . GLY A 1 112 ? 23.804 18.746 17.547 1.00 23.56 116 GLY A O 1
ATOM 836 N N . PRO A 1 113 ? 22.214 19.690 16.268 1.00 23.29 117 PRO A N 1
ATOM 837 C CA . PRO A 1 113 ? 21.146 19.368 17.228 1.00 22.57 117 PRO A CA 1
ATOM 838 C C . PRO A 1 113 ? 21.033 17.895 17.584 1.00 21.46 117 PRO A C 1
ATOM 839 O O . PRO A 1 113 ? 20.508 17.577 18.653 1.00 20.75 117 PRO A O 1
ATOM 843 N N . PHE A 1 114 ? 21.501 16.983 16.735 1.00 21.04 118 PHE A N 1
ATOM 844 C CA . PHE A 1 114 ? 21.482 15.567 17.087 1.00 20.93 118 PHE A CA 1
ATOM 845 C C . PHE A 1 114 ? 22.218 15.319 18.400 1.00 20.70 118 PHE A C 1
ATOM 846 O O . PHE A 1 114 ? 21.781 14.508 19.226 1.00 20.41 118 PHE A O 1
ATOM 854 N N . VAL A 1 115 ? 23.324 16.026 18.623 1.00 20.45 119 VAL A N 1
ATOM 855 C CA . VAL A 1 115 ? 24.062 15.874 19.875 1.00 20.70 119 VAL A CA 1
ATOM 856 C C . VAL A 1 115 ? 23.182 16.276 21.045 1.00 20.27 119 VAL A C 1
ATOM 857 O O . VAL A 1 115 ? 23.081 15.563 22.048 1.00 20.10 119 VAL A O 1
ATOM 861 N N . TYR A 1 116 ? 2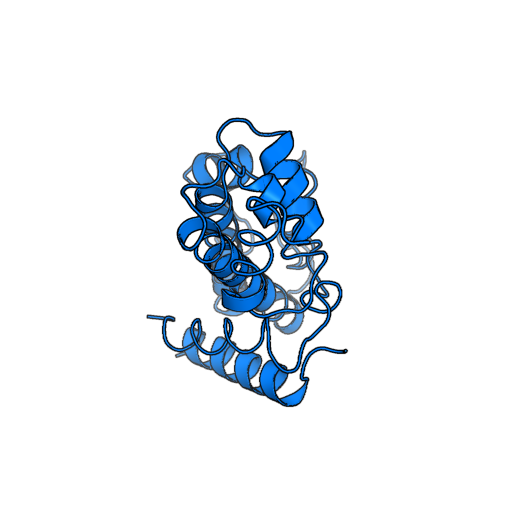2.533 17.430 20.926 1.00 19.29 120 TYR A N 1
ATOM 862 C CA . TYR A 1 116 ? 21.807 17.997 22.051 1.00 18.61 120 TYR A CA 1
ATOM 863 C C . TYR A 1 116 ? 20.558 17.187 22.379 1.00 18.27 120 TYR A C 1
ATOM 864 O O . TYR A 1 116 ? 20.211 17.024 23.557 1.00 18.17 120 TYR A O 1
ATOM 873 N N . TYR A 1 117 ? 19.880 16.657 21.360 1.00 18.78 121 TYR A N 1
ATOM 874 C CA . TYR A 1 117 ? 18.602 15.988 21.564 1.00 19.11 121 TYR A CA 1
ATOM 875 C C . TYR A 1 117 ? 18.709 14.477 21.703 1.00 18.93 121 TYR A C 1
ATOM 876 O O . TYR A 1 117 ? 17.936 13.885 22.470 1.00 19.24 121 TYR A O 1
ATOM 885 N N . VAL A 1 118 ? 19.616 13.831 20.976 1.00 18.69 122 VAL A N 1
ATOM 886 C CA . VAL A 1 118 ? 19.691 12.373 20.961 1.00 18.69 122 VAL A CA 1
ATOM 887 C C . VAL A 1 118 ? 20.859 11.849 21.788 1.00 18.57 122 VAL A C 1
ATOM 888 O O . VAL A 1 118 ? 20.672 11.015 22.669 1.00 18.19 122 VAL A O 1
ATOM 892 N N . LYS A 1 119 ? 22.080 12.310 2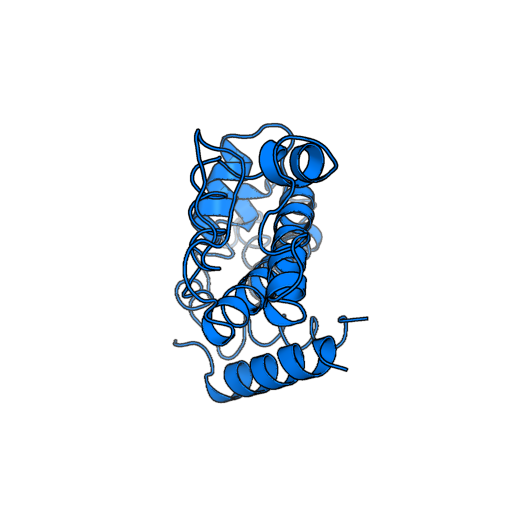1.518 1.00 19.15 123 LYS A N 1
ATOM 893 C CA . LYS A 1 119 ? 23.225 11.784 22.255 1.00 20.05 123 LYS A CA 1
ATOM 894 C C . LYS A 1 119 ? 23.135 12.102 23.743 1.00 19.67 123 LYS A C 1
ATOM 895 O O . LYS A 1 119 ? 23.682 11.364 24.567 1.00 20.05 123 LYS A O 1
ATOM 901 N N . SER A 1 120 ? 22.427 13.171 24.108 1.00 19.38 124 SER A N 1
ATOM 902 C CA . SER A 1 120 ? 22.247 13.517 25.512 1.00 19.01 124 SER A CA 1
ATOM 903 C C . SER A 1 120 ? 21.289 12.574 26.228 1.00 18.80 124 SER A C 1
ATOM 904 O O . SER A 1 120 ? 21.264 12.557 27.469 1.00 19.12 124 SER A O 1
ATOM 907 N N . THR A 1 121 ? 20.503 11.799 25.480 1.00 18.11 125 THR A N 1
ATOM 908 C CA . THR A 1 121 ? 19.284 11.193 26.001 1.00 17.89 125 THR A CA 1
ATOM 909 C C . THR A 1 121 ? 19.213 9.685 25.806 1.00 17.80 125 THR A C 1
ATOM 910 O O . THR A 1 121 ? 18.634 8.993 26.652 1.00 18.50 125 THR A O 1
ATOM 914 N N . LEU A 1 122 ? 19.755 9.157 24.711 1.00 17.91 126 LEU A N 1
ATOM 915 C CA . LEU A 1 122 ? 19.747 7.724 24.451 1.00 18.31 126 LEU A CA 1
ATOM 916 C C . LEU A 1 122 ? 21.162 7.170 24.520 1.00 18.68 126 LEU A C 1
ATOM 917 O O . LEU A 1 122 ? 22.109 7.791 24.023 1.00 18.65 126 LEU A O 1
ATOM 922 N N . LEU A 1 123 ? 21.303 5.999 25.140 1.00 18.99 127 LEU A N 1
ATOM 923 C CA . LEU A 1 123 ? 22.586 5.310 25.131 1.00 19.90 127 LEU A CA 1
ATOM 924 C C . LEU A 1 123 ? 23.061 5.087 23.695 1.00 20.17 127 LEU A C 1
ATOM 925 O O . LEU A 1 123 ? 22.267 4.870 22.773 1.00 20.14 127 LEU A O 1
ATOM 930 N N . GLU A 1 124 ? 24.382 5.150 23.508 1.00 20.45 128 GLU A N 1
ATOM 931 C CA A GLU A 1 124 ? 24.935 5.008 22.164 0.37 20.97 128 GLU A CA 1
ATOM 932 C CA B GLU A 1 124 ? 24.950 4.999 22.171 0.63 20.71 128 GLU A CA 1
ATOM 933 C C . GLU A 1 124 ? 24.470 3.712 21.515 1.00 20.55 128 GLU A C 1
ATOM 934 O O . GLU A 1 124 ? 24.154 3.689 20.317 1.00 19.95 128 GLU A O 1
ATOM 945 N N . GLU A 1 125 ? 24.406 2.628 22.283 1.00 21.04 129 GLU A N 1
ATOM 946 C CA A GLU A 1 125 ? 24.011 1.375 21.668 0.63 21.70 129 GLU A CA 1
ATOM 947 C CA B GLU A 1 125 ? 23.987 1.340 21.741 0.37 21.53 129 GLU A CA 1
ATOM 948 C C . GLU A 1 125 ? 22.542 1.378 21.261 1.00 20.88 129 GLU A C 1
ATOM 949 O O . GLU A 1 125 ? 22.187 0.698 20.291 1.00 20.83 129 GLU A O 1
ATOM 960 N N . ASP A 1 126 ? 21.698 2.167 21.925 1.00 19.93 130 ASP A N 1
ATOM 961 C CA . ASP A 1 126 ? 20.302 2.270 21.518 1.00 19.77 130 ASP A CA 1
ATOM 962 C C . ASP A 1 126 ? 20.146 3.150 20.283 1.00 19.34 130 ASP A C 1
ATOM 963 O O . ASP A 1 126 ? 19.317 2.864 19.412 1.00 18.98 130 ASP A O 1
ATOM 968 N N . ILE A 1 127 ? 20.938 4.220 20.188 1.00 19.10 131 ILE A N 1
ATOM 969 C CA . ILE A 1 127 ? 20.983 4.990 18.951 1.00 19.35 131 ILE A CA 1
ATOM 970 C C . ILE A 1 127 ? 21.364 4.073 17.805 1.00 19.57 131 ILE A C 1
ATOM 971 O O . ILE A 1 127 ? 20.705 4.042 16.759 1.00 19.31 131 ILE A O 1
ATOM 976 N N . ARG A 1 128 ? 22.431 3.295 18.005 1.00 19.79 132 ARG A N 1
ATOM 977 C CA A ARG A 1 128 ? 22.925 2.393 16.967 0.44 20.18 132 ARG A CA 1
ATOM 978 C CA B ARG A 1 128 ? 22.909 2.418 16.944 0.56 20.04 132 ARG A CA 1
ATOM 979 C C . ARG A 1 128 ? 21.847 1.405 16.543 1.00 20.00 132 ARG A C 1
ATOM 980 O O . ARG A 1 128 ? 21.626 1.170 15.348 1.00 19.39 132 ARG A O 1
ATOM 995 N N . ALA A 1 129 ? 21.172 0.799 17.518 1.00 20.33 133 ALA A N 1
ATOM 996 C CA . ALA A 1 129 ? 20.158 -0.197 17.199 1.00 20.61 133 ALA A CA 1
ATOM 997 C C . ALA A 1 129 ? 19.001 0.424 16.427 1.00 20.22 133 ALA A C 1
ATOM 998 O O . ALA A 1 129 ? 18.543 -0.126 15.422 1.00 20.06 133 ALA A O 1
ATOM 1000 N N . ILE A 1 130 ? 18.500 1.571 16.889 1.00 20.03 134 ILE A N 1
ATOM 1001 C CA . ILE A 1 130 ? 17.379 2.207 16.201 1.00 19.77 134 ILE A CA 1
ATOM 1002 C C . ILE A 1 130 ? 17.774 2.580 14.775 1.00 20.08 134 ILE A C 1
ATOM 1003 O O . ILE A 1 130 ? 17.049 2.299 13.814 1.00 20.41 134 ILE A O 1
ATOM 1008 N N . LEU A 1 131 ? 18.951 3.186 14.612 1.00 19.70 135 LEU A N 1
ATOM 1009 C CA . LEU A 1 131 ? 19.396 3.568 13.275 1.00 19.71 135 LEU A CA 1
ATOM 1010 C C . LEU A 1 131 ? 19.632 2.356 12.383 1.00 20.14 135 LEU A C 1
ATOM 1011 O O . LEU A 1 131 ? 19.428 2.442 11.164 1.00 20.38 135 LEU A O 1
ATOM 1016 N N . SER A 1 132 ? 20.042 1.219 12.953 1.00 20.52 136 SER A N 1
ATOM 1017 C CA A SER A 1 132 ? 20.248 0.036 12.125 0.42 21.40 136 SER A CA 1
ATOM 1018 C CA B 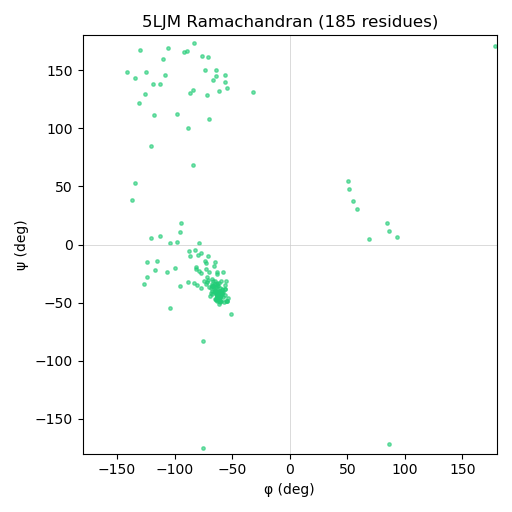SER A 1 132 ? 20.244 0.021 12.142 0.58 21.60 136 SER A CA 1
ATOM 1019 C C . SER A 1 132 ? 18.940 -0.453 11.520 1.00 21.89 136 SER A C 1
ATOM 1020 O O . SER A 1 132 ? 18.939 -0.986 10.408 1.00 21.55 136 SER A O 1
ATOM 1025 N N . CYS A 1 133 ? 17.817 -0.272 12.221 1.00 22.76 137 CYS A N 1
ATOM 1026 C CA . CYS A 1 133 ? 16.550 -0.709 11.650 1.00 23.68 137 CYS A CA 1
ATOM 1027 C C . CYS A 1 133 ? 16.210 0.053 10.378 1.00 24.10 137 CYS A C 1
ATOM 1028 O O . CYS A 1 133 ? 15.436 -0.450 9.559 1.00 24.56 137 CYS A O 1
ATOM 1031 N N . MET A 1 134 ? 16.756 1.255 10.209 1.00 23.72 138 MET A N 1
ATOM 1032 C CA . MET A 1 134 ? 16.575 2.042 8.999 1.00 24.16 138 MET A CA 1
ATOM 1033 C C . MET A 1 134 ? 17.598 1.719 7.924 1.00 24.64 138 MET A C 1
ATOM 1034 O O . MET A 1 134 ? 17.511 2.273 6.823 1.00 25.09 138 MET A O 1
ATOM 1039 N N . GLY A 1 135 ? 18.578 0.876 8.223 1.00 24.78 139 GLY A N 1
ATOM 1040 C CA . GLY A 1 135 ? 19.644 0.591 7.289 1.00 24.91 139 GLY A CA 1
ATOM 1041 C C . GLY A 1 135 ? 20.874 1.457 7.441 1.00 25.71 139 GLY A C 1
ATOM 1042 O O . GLY A 1 135 ? 21.777 1.370 6.602 1.00 26.45 139 GLY A O 1
ATOM 1043 N N . TYR A 1 136 ? 20.939 2.300 8.466 1.00 25.48 140 TYR A N 1
ATOM 1044 C CA . TYR A 1 136 ? 22.131 3.093 8.718 1.00 25.35 140 TYR A CA 1
ATOM 1045 C C . TYR A 1 136 ? 23.096 2.278 9.557 1.00 25.97 140 TYR A C 1
ATOM 1046 O O . TYR A 1 136 ? 22.715 1.738 10.600 1.00 26.55 140 TYR A O 1
ATOM 1055 N N . THR A 1 137 ? 24.346 2.224 9.125 1.00 26.42 141 THR A N 1
ATOM 1056 C CA . THR A 1 137 ? 25.387 1.661 9.960 1.00 26.86 141 THR A CA 1
ATOM 1057 C C . THR A 1 137 ? 26.494 2.689 10.106 1.00 26.54 141 THR A C 1
ATOM 1058 O O . THR A 1 137 ? 26.724 3.494 9.195 1.00 26.36 141 THR A O 1
ATOM 1062 N N . PRO A 1 138 ? 27.187 2.697 11.232 1.00 26.87 142 PRO A N 1
ATOM 1063 C CA . PRO A 1 138 ? 28.217 3.708 11.455 1.00 27.40 142 PRO A CA 1
ATOM 1064 C C . PRO A 1 138 ? 29.593 3.241 11.000 1.00 28.30 142 PRO A C 1
ATOM 1065 O O . PRO A 1 138 ? 29.832 2.063 10.730 1.00 28.00 142 PRO A O 1
ATOM 1069 N N . GLU A 1 139 ? 30.491 4.212 10.906 1.00 29.43 143 GLU A N 1
ATOM 1070 C CA . GLU A 1 139 ? 31.908 3.963 10.742 1.00 30.39 143 GLU A CA 1
ATOM 1071 C C . GLU A 1 139 ? 32.612 4.718 11.853 1.00 29.53 143 GLU A C 1
ATOM 1072 O O . GLU A 1 139 ? 32.341 5.904 12.068 1.00 28.94 143 GLU A O 1
ATOM 1078 N N . LEU A 1 140 ? 33.489 4.026 12.573 1.00 29.27 144 LEU A N 1
ATOM 1079 C CA . LEU A 1 140 ? 34.155 4.603 13.736 1.00 29.48 144 LEU A CA 1
ATOM 1080 C C . LEU A 1 140 ? 33.135 5.148 14.736 1.00 29.71 144 LEU A C 1
ATOM 1081 O O . LEU A 1 140 ? 33.338 6.198 15.348 1.00 29.76 144 LEU A O 1
ATOM 1086 N N . GLY A 1 141 ? 32.012 4.443 14.878 1.00 29.85 145 GLY A N 1
ATOM 1087 C CA . GLY A 1 141 ? 30.970 4.855 15.797 1.00 30.17 145 GLY A CA 1
ATOM 1088 C C . GLY A 1 141 ? 30.229 6.113 15.403 1.00 30.52 145 GLY A C 1
ATOM 1089 O O . GLY A 1 141 ? 29.383 6.581 16.173 1.00 30.68 145 GLY A O 1
ATOM 1090 N N . THR A 1 142 ? 30.519 6.671 14.233 1.00 30.54 146 THR A N 1
ATOM 1091 C CA A THR A 1 142 ? 29.918 7.910 13.763 0.39 30.53 146 THR A CA 1
ATOM 1092 C CA B THR A 1 142 ? 29.850 7.886 13.774 0.61 30.39 146 THR A CA 1
ATOM 1093 C C . THR A 1 142 ? 29.665 7.767 12.264 1.00 30.17 146 THR A C 1
ATOM 1094 O O . THR A 1 142 ? 29.740 6.671 11.697 1.00 30.26 146 THR A O 1
ATOM 1101 N N . ALA A 1 143 ? 29.387 8.889 11.608 1.00 29.35 147 ALA A N 1
ATOM 1102 C CA . ALA A 1 143 ? 29.251 8.926 10.154 1.00 29.11 147 ALA A CA 1
ATOM 1103 C C . ALA A 1 143 ? 28.288 7.843 9.662 1.00 29.09 147 ALA A C 1
ATOM 1104 O O . ALA A 1 143 ? 28.615 7.015 8.809 1.00 29.77 147 ALA A O 1
ATOM 1106 N N . TYR A 1 144 ? 27.077 7.862 10.223 1.00 28.41 148 TYR A N 1
ATOM 1107 C CA . TYR A 1 144 ? 26.063 6.889 9.838 1.00 28.00 148 TYR A CA 1
ATOM 1108 C C . TYR A 1 144 ? 25.735 7.030 8.358 1.00 28.95 148 TYR A C 1
ATOM 1109 O O . TYR A 1 144 ? 25.506 8.137 7.863 1.00 28.85 148 TYR A O 1
ATOM 1118 N N . LYS A 1 145 ? 25.717 5.901 7.652 1.00 30.03 149 LYS A N 1
ATOM 1119 C CA . LYS A 1 145 ? 25.491 5.900 6.215 1.00 31.23 149 LYS A CA 1
ATOM 1120 C C . LYS A 1 145 ? 24.625 4.716 5.825 1.00 31.44 149 LYS A C 1
ATOM 1121 O O . LYS A 1 145 ? 24.673 3.648 6.444 1.00 30.28 149 LYS A O 1
ATOM 1127 N N . LEU A 1 146 ? 23.834 4.935 4.781 1.00 33.02 150 LEU A N 1
ATOM 1128 C CA . LEU A 1 146 ? 23.014 3.907 4.154 1.00 34.79 150 LEU A CA 1
ATOM 1129 C C . LEU A 1 146 ? 23.878 3.234 3.092 1.00 35.98 150 LEU A C 1
ATOM 1130 O O . LEU A 1 146 ? 24.060 3.767 1.993 1.00 36.26 150 LEU A O 1
ATOM 1135 N N . ARG A 1 147 ? 24.420 2.059 3.418 1.00 36.84 151 ARG A N 1
ATOM 1136 C CA . ARG A 1 147 ? 25.421 1.413 2.577 1.00 38.09 151 ARG A CA 1
ATOM 1137 C C . ARG A 1 147 ? 24.857 0.314 1.688 1.00 39.35 151 ARG A C 1
ATOM 1138 O O . ARG A 1 147 ? 25.498 -0.044 0.696 1.00 39.39 151 ARG A O 1
ATOM 1146 N N . GLU A 1 148 ? 23.695 -0.235 2.016 1.00 40.82 152 GLU A N 1
ATOM 1147 C CA . GLU A 1 148 ? 22.988 -1.156 1.141 1.00 42.06 152 GLU A CA 1
ATOM 1148 C C . GLU A 1 148 ? 21.790 -0.445 0.528 1.00 41.45 152 GLU A C 1
ATOM 1149 O O . GLU A 1 148 ? 21.415 0.659 0.934 1.00 41.39 152 GLU A O 1
ATOM 1155 N N . LEU A 1 149 ? 21.184 -1.090 -0.466 1.00 40.82 153 LEU A N 1
ATOM 1156 C CA . LEU A 1 149 ? 19.994 -0.522 -1.081 1.00 39.63 153 LEU A CA 1
ATOM 1157 C C . LEU A 1 149 ? 18.938 -0.279 -0.013 1.00 37.86 153 LEU A C 1
ATOM 1158 O O . LEU A 1 149 ? 18.760 -1.086 0.903 1.00 37.66 153 LEU A O 1
ATOM 1163 N N . VAL A 1 150 ? 18.251 0.857 -0.126 1.00 36.32 154 VAL A N 1
ATOM 1164 C CA . VAL A 1 150 ? 17.263 1.213 0.879 1.00 35.00 154 VAL A CA 1
ATOM 1165 C C . VAL A 1 150 ? 16.132 0.192 0.874 1.00 33.56 154 VAL A C 1
ATOM 1166 O O . VAL A 1 150 ? 15.803 -0.410 -0.153 1.00 32.75 154 VAL A O 1
ATOM 1170 N N . GLU A 1 151 ? 15.533 0.001 2.044 1.00 32.58 155 GLU A N 1
ATOM 1171 C CA . GLU A 1 151 ? 14.340 -0.824 2.227 1.00 31.67 155 GLU A CA 1
ATOM 1172 C C . GLU A 1 151 ? 13.281 0.104 2.808 1.00 29.76 155 GLU A C 1
ATOM 1173 O O . GLU A 1 151 ? 13.101 0.183 4.027 1.00 28.87 155 GLU A O 1
ATOM 1179 N N . THR A 1 152 ? 12.581 0.828 1.932 1.00 28.80 156 THR A N 1
ATOM 1180 C CA . THR A 1 152 ? 11.705 1.893 2.412 1.00 27.85 156 THR A CA 1
ATOM 1181 C C . THR A 1 152 ? 10.599 1.376 3.321 1.00 27.05 156 THR A C 1
ATOM 1182 O O . THR A 1 152 ? 10.186 2.089 4.238 1.00 26.34 156 THR A O 1
ATOM 1186 N N . LEU A 1 153 ? 10.092 0.163 3.089 1.00 26.92 157 LEU A N 1
ATOM 1187 C CA . LEU A 1 153 ? 9.046 -0.345 3.970 1.00 27.02 157 LEU A CA 1
ATOM 1188 C C . LEU A 1 153 ? 9.575 -0.532 5.381 1.00 26.40 157 LEU A C 1
ATOM 1189 O O . LEU A 1 153 ? 8.883 -0.217 6.356 1.00 26.05 157 LEU A O 1
ATOM 1194 N N . GLN A 1 154 ? 10.800 -1.045 5.520 1.00 26.18 158 GLN A N 1
ATOM 1195 C CA . GLN A 1 154 ? 11.376 -1.175 6.854 1.00 26.22 158 GLN A CA 1
ATOM 1196 C C . GLN A 1 154 ? 11.603 0.193 7.482 1.00 24.15 158 GLN A C 1
ATOM 1197 O O . GLN A 1 154 ? 11.342 0.384 8.677 1.00 23.41 158 GLN A O 1
ATOM 1203 N N . VAL A 1 155 ? 12.046 1.169 6.689 1.00 22.96 159 VAL A N 1
ATOM 1204 C CA . VAL A 1 155 ? 12.237 2.524 7.207 1.00 22.05 159 VAL A CA 1
ATOM 1205 C C . VAL A 1 155 ? 10.909 3.103 7.680 1.00 21.22 159 VAL A C 1
ATOM 1206 O O . VAL A 1 155 ? 10.830 3.721 8.749 1.00 20.79 159 VAL A O 1
ATOM 1210 N N . LYS A 1 156 ? 9.852 2.932 6.884 1.00 21.41 160 LYS A N 1
ATOM 1211 C CA . LYS A 1 156 ? 8.530 3.406 7.281 1.00 21.56 160 LYS A CA 1
ATOM 1212 C C . LYS A 1 156 ? 8.084 2.755 8.577 1.00 21.34 160 LYS A C 1
ATOM 1213 O O . LYS A 1 156 ? 7.536 3.424 9.459 1.00 20.59 160 LYS A O 1
ATOM 1219 N N . MET A 1 157 ? 8.313 1.452 8.713 1.00 21.59 161 MET A N 1
ATOM 1220 C CA A MET A 1 157 ? 7.837 0.749 9.898 0.61 21.99 161 MET A CA 1
ATOM 1221 C CA B MET A 1 157 ? 7.841 0.743 9.897 0.39 21.74 161 MET A CA 1
ATOM 1222 C C . MET A 1 157 ? 8.550 1.229 11.155 1.00 21.10 161 MET A C 1
ATOM 1223 O O . MET A 1 157 ? 7.919 1.395 12.205 1.00 20.88 161 MET A O 1
ATOM 1232 N N . VAL A 1 158 ? 9.858 1.466 11.075 1.00 20.08 162 VAL A N 1
ATOM 1233 C CA A VAL A 1 158 ? 10.616 1.968 12.220 0.40 19.60 162 VAL A CA 1
ATOM 1234 C CA B VAL A 1 158 ? 10.531 1.937 12.275 0.60 19.57 162 VAL A CA 1
ATOM 1235 C C . VAL A 1 158 ? 10.218 3.403 12.531 1.00 18.94 162 VAL A C 1
ATOM 1236 O O . VAL A 1 158 ? 10.101 3.803 13.696 1.00 18.44 162 VAL A O 1
ATOM 1243 N N . SER A 1 159 ? 10.056 4.215 11.484 1.00 18.83 163 SER A N 1
ATOM 1244 C CA . SER A 1 159 ? 9.593 5.582 11.675 1.00 18.98 163 SER A CA 1
ATOM 1245 C C . SER A 1 159 ? 8.262 5.586 12.411 1.00 18.83 163 SER A C 1
ATOM 1246 O O . SER A 1 159 ? 8.052 6.379 13.335 1.00 18.55 163 SER A O 1
ATOM 1249 N N . PHE A 1 160 ? 7.359 4.685 12.018 1.00 18.92 164 PHE A N 1
ATOM 1250 C CA . PHE A 1 160 ? 6.058 4.593 12.665 1.00 18.77 164 PHE A CA 1
ATOM 1251 C C . PHE A 1 160 ? 6.196 4.225 14.138 1.00 17.95 164 PHE A C 1
ATOM 1252 O O . PHE A 1 160 ? 5.474 4.760 14.989 1.00 16.93 164 PHE A O 1
ATOM 1260 N N . GLU A 1 161 ? 7.115 3.313 14.466 1.00 17.84 165 GLU A N 1
ATOM 1261 C CA . GLU A 1 161 ? 7.313 2.969 15.870 1.00 18.51 165 GLU A CA 1
ATOM 1262 C C . GLU A 1 161 ? 7.976 4.099 16.646 1.00 17.88 165 GLU A C 1
ATOM 1263 O O . GLU A 1 161 ? 7.725 4.247 17.845 1.00 17.57 165 GLU A O 1
ATOM 1269 N N . LEU A 1 162 ? 8.813 4.911 16.000 1.00 17.59 166 LEU A N 1
ATOM 1270 C CA . LEU A 1 162 ? 9.332 6.091 16.682 1.00 17.62 166 LEU A CA 1
ATOM 1271 C C . LEU A 1 162 ? 8.223 7.106 16.934 1.00 17.22 166 LEU A C 1
ATOM 1272 O O . LEU A 1 162 ? 8.237 7.809 17.954 1.00 16.83 166 LEU A O 1
ATOM 1277 N N . PHE A 1 163 ? 7.258 7.190 16.016 1.00 17.29 167 PHE A N 1
ATOM 1278 C CA . PHE A 1 163 ? 6.060 7.994 16.239 1.00 17.80 167 PHE A CA 1
ATOM 1279 C C . PHE A 1 163 ? 5.281 7.477 17.445 1.00 17.52 167 PHE A C 1
ATOM 1280 O O . PHE A 1 163 ? 4.907 8.247 18.339 1.00 17.27 167 PHE A O 1
ATOM 1288 N N . LEU A 1 164 ? 5.063 6.162 17.507 1.00 17.23 168 LEU A N 1
ATOM 1289 C CA . LEU A 1 164 ? 4.389 5.583 18.665 1.00 17.05 168 LEU A CA 1
ATOM 1290 C C . LEU A 1 164 ? 5.192 5.809 19.936 1.00 16.71 168 LEU A C 1
ATOM 1291 O O . LEU A 1 164 ? 4.617 6.036 21.011 1.00 16.73 168 LEU A O 1
ATOM 1296 N N . ALA A 1 165 ? 6.524 5.759 19.835 1.00 16.34 169 ALA A N 1
ATOM 1297 C CA . ALA A 1 165 ? 7.368 5.985 21.005 1.00 16.46 169 ALA A CA 1
ATOM 1298 C C . ALA A 1 165 ? 7.188 7.396 21.547 1.00 16.82 169 ALA A C 1
ATOM 1299 O O . ALA A 1 165 ? 7.040 7.592 22.762 1.00 16.80 169 ALA A O 1
ATOM 1301 N N . LYS A 1 166 ? 7.189 8.397 20.664 1.00 17.92 170 LYS A N 1
ATOM 1302 C CA . LYS A 1 166 ? 7.008 9.765 21.129 1.00 19.24 170 LYS A CA 1
ATOM 1303 C C . LYS A 1 166 ? 5.617 9.950 21.723 1.00 19.18 170 LYS A C 1
ATOM 1304 O O . LYS A 1 166 ? 5.468 10.606 22.758 1.00 18.87 170 LYS A O 1
ATOM 1310 N N . VAL A 1 167 ? 4.595 9.337 21.116 1.00 18.81 171 VAL A N 1
ATOM 1311 C CA . VAL A 1 167 ? 3.251 9.409 21.686 1.00 18.64 171 VAL A CA 1
ATOM 1312 C C . VAL A 1 167 ? 3.204 8.693 23.032 1.00 18.36 171 VAL A C 1
ATOM 1313 O O . VAL A 1 167 ? 2.559 9.162 23.974 1.00 18.33 171 VAL A O 1
ATOM 1317 N N . GLU A 1 168 ? 3.858 7.536 23.139 1.00 18.21 172 GLU A N 1
ATOM 1318 C CA . GLU A 1 168 ? 3.849 6.809 24.405 1.00 17.99 172 GLU A CA 1
ATOM 1319 C C . GLU A 1 168 ? 4.530 7.616 25.501 1.00 18.17 172 GLU A C 1
ATOM 1320 O O . GLU A 1 168 ? 4.129 7.543 26.669 1.00 17.96 172 GLU A O 1
ATOM 1326 N N . CYS A 1 169 ? 5.545 8.406 25.152 1.00 18.46 173 CYS A N 1
ATOM 1327 C CA . CYS A 1 169 ? 6.088 9.353 26.119 1.00 18.63 173 CYS A CA 1
ATOM 1328 C C . CYS A 1 169 ? 5.021 10.352 26.541 1.00 19.07 173 CYS A C 1
ATOM 1329 O O . CYS A 1 169 ? 4.902 10.676 27.729 1.00 19.01 173 CYS A O 1
ATOM 1332 N N . GLU A 1 170 ? 4.213 10.824 25.585 1.00 19.48 174 GLU A N 1
ATOM 1333 C CA . GLU A 1 170 ? 3.106 11.722 25.911 1.00 20.32 174 GLU A CA 1
ATOM 1334 C C . GLU A 1 170 ? 2.111 11.052 26.850 1.00 20.25 174 GLU A C 1
ATOM 1335 O O . GLU A 1 170 ? 1.600 11.689 27.780 1.00 20.65 174 GLU A O 1
ATOM 1341 N N . GLN A 1 171 ? 1.825 9.766 26.628 1.00 19.56 175 GLN A N 1
ATOM 1342 C CA . GLN A 1 171 ? 0.902 9.053 27.507 1.00 19.24 175 GLN A CA 1
ATOM 1343 C C . GLN A 1 171 ? 1.434 8.998 28.930 1.00 18.48 175 GLN A C 1
ATOM 1344 O O . GLN A 1 171 ? 0.679 9.189 29.896 1.00 18.34 175 GLN A O 1
ATOM 1350 N N . MET A 1 172 ? 2.730 8.724 29.084 1.00 18.07 176 MET A N 1
ATOM 1351 C CA . MET A 1 172 ? 3.302 8.616 30.421 1.00 18.10 176 MET A CA 1
ATOM 1352 C C . MET A 1 172 ? 3.418 9.981 31.081 1.00 18.23 176 MET A C 1
ATOM 1353 O O . MET A 1 172 ? 3.225 10.097 32.297 1.00 18.69 176 MET A O 1
ATOM 1358 N N . LEU A 1 173 ? 3.689 11.031 30.304 1.00 18.78 177 LEU A N 1
ATOM 1359 C CA . LEU A 1 173 ? 3.603 12.379 30.855 1.00 19.50 177 LEU A CA 1
ATOM 1360 C C . LEU A 1 173 ? 2.205 12.661 31.385 1.00 20.40 177 LEU A C 1
ATOM 1361 O O . LEU A 1 173 ? 2.051 13.266 32.452 1.00 20.60 177 LEU A O 1
ATOM 1366 N N . GLU A 1 174 ? 1.174 12.196 30.678 1.00 21.14 178 GLU A N 1
ATOM 1367 C CA A GLU A 1 174 ? -0.191 12.462 31.119 0.48 21.63 178 GLU A CA 1
ATOM 1368 C CA B GLU A 1 174 ? -0.198 12.447 31.104 0.52 21.71 178 GLU A CA 1
ATOM 1369 C C . GLU A 1 174 ? -0.536 11.655 32.365 1.00 21.63 178 GLU A C 1
ATOM 1370 O O . GLU A 1 174 ? -1.184 12.176 33.283 1.00 22.14 178 GLU A O 1
ATOM 1381 N N . ILE A 1 175 ? -0.113 10.387 32.423 1.00 20.90 179 ILE A N 1
ATOM 1382 C CA . ILE A 1 175 ? -0.308 9.598 33.638 1.00 20.53 179 ILE A CA 1
ATOM 1383 C C . ILE A 1 175 ? 0.280 10.341 34.823 1.00 21.04 179 ILE A C 1
ATOM 1384 O O . ILE A 1 175 ? -0.360 10.497 35.870 1.00 21.33 179 ILE A O 1
ATOM 1389 N N . HIS A 1 176 ? 1.514 10.822 34.674 1.00 21.60 180 HIS A N 1
ATOM 1390 C CA . HIS A 1 176 ? 2.160 11.508 35.781 1.00 22.91 180 HIS A CA 1
ATOM 1391 C C . HIS A 1 176 ? 1.383 12.755 36.169 1.00 23.79 180 HIS A C 1
ATOM 1392 O O . HIS A 1 176 ? 1.157 13.011 37.355 1.00 23.68 180 HIS A O 1
ATOM 1399 N N . SER A 1 177 ? 0.938 13.536 35.184 1.00 24.51 181 SER A N 1
ATOM 1400 C CA . SER A 1 177 ? 0.228 14.763 35.519 1.00 25.88 181 SER A CA 1
ATOM 1401 C C . SER A 1 177 ? -1.025 14.476 36.337 1.00 26.50 181 SER A C 1
ATOM 1402 O O . SER A 1 177 ? -1.421 15.294 37.175 1.00 27.40 181 SER A O 1
ATOM 1405 N N . GLN A 1 178 ? -1.654 13.323 36.122 1.00 26.20 182 GLN A N 1
ATOM 1406 C CA . GLN A 1 178 ? -2.887 13.003 36.824 1.00 26.34 182 GLN A CA 1
ATOM 1407 C C . GLN A 1 178 ? -2.648 12.507 38.246 1.00 26.58 182 GLN A C 1
ATOM 1408 O O . GLN A 1 178 ? -3.614 12.373 39.008 1.00 26.70 182 GLN A O 1
ATOM 1414 N N . VAL A 1 179 ? -1.397 12.245 38.629 1.00 27.00 183 VAL A N 1
ATOM 1415 C CA . VAL A 1 179 ? -1.085 11.809 39.988 1.00 27.70 183 VAL A CA 1
ATOM 1416 C C . VAL A 1 179 ? 0.154 12.551 40.486 1.00 29.26 183 VAL A C 1
ATOM 1417 O O . VAL A 1 179 ? 0.972 12.005 41.235 1.00 30.41 183 VAL A O 1
ATOM 1421 N N . LYS A 1 180 ? 0.259 13.830 40.133 1.00 29.63 184 LYS A N 1
ATOM 1422 C CA . LYS A 1 180 ? 1.502 14.569 40.315 1.00 30.25 184 LYS A CA 1
ATOM 1423 C C . LYS A 1 180 ? 1.798 14.931 41.765 1.00 30.27 184 LYS A C 1
ATOM 1424 O O . LYS A 1 180 ? 2.934 15.316 42.064 1.00 30.23 184 LYS A O 1
ATOM 1426 N N . ASP A 1 181 ? 0.819 14.824 42.663 1.00 30.61 185 ASP A N 1
ATOM 1427 C CA A ASP A 1 181 ? 0.954 15.247 44.051 0.52 30.83 185 ASP A CA 1
ATOM 1428 C CA B ASP A 1 181 ? 0.991 15.258 44.045 0.48 30.88 185 ASP A CA 1
ATOM 1429 C C . ASP A 1 181 ? 1.414 14.135 44.987 1.00 30.48 185 ASP A C 1
ATOM 1430 O O . ASP A 1 181 ? 1.473 14.356 46.203 1.00 31.04 185 ASP A O 1
ATOM 1439 N N . LYS A 1 182 ? 1.731 12.949 44.470 1.00 29.20 186 LYS A N 1
ATOM 1440 C CA . LYS A 1 182 ? 1.981 11.799 45.334 1.00 27.97 186 LYS A CA 1
ATOM 1441 C C . LYS A 1 182 ? 3.453 11.439 45.487 1.00 27.28 186 LYS A C 1
ATOM 1442 O O . LYS A 1 182 ? 3.765 10.463 46.179 1.00 27.40 186 LYS A O 1
ATOM 1448 N N . GLY A 1 183 ? 4.358 12.190 44.870 1.00 26.74 187 GLY A N 1
ATOM 1449 C CA . GLY A 1 183 ? 5.779 11.979 45.060 1.00 26.06 187 GLY A CA 1
ATOM 1450 C C . GLY A 1 183 ? 6.415 10.948 44.153 1.00 25.29 187 GLY A C 1
ATOM 1451 O O . GLY A 1 183 ? 7.568 10.567 44.391 1.00 26.06 187 GLY A O 1
ATOM 1452 N N . TYR A 1 184 ? 5.717 10.487 43.122 1.00 23.82 188 TYR A N 1
ATOM 1453 C CA . TYR A 1 184 ? 6.289 9.491 42.232 1.00 22.63 188 TYR A CA 1
ATOM 1454 C C . TYR A 1 184 ? 7.341 10.113 41.321 1.00 22.28 188 TYR A C 1
ATOM 1455 O O . TYR A 1 184 ? 7.279 11.293 40.967 1.00 23.01 188 TYR A O 1
ATOM 1464 N N . SER A 1 185 ? 8.321 9.303 40.946 1.00 21.54 189 SER A N 1
ATOM 1465 C CA . SER A 1 185 ? 9.266 9.689 39.912 1.00 21.06 189 SER A CA 1
ATOM 1466 C C . SER A 1 185 ? 8.731 9.261 38.548 1.00 20.43 189 SER A C 1
ATOM 1467 O O . SER A 1 185 ? 7.802 8.457 38.439 1.00 20.16 189 SER A O 1
ATOM 1470 N N . GLU A 1 186 ? 9.340 9.792 37.485 1.00 20.17 190 GLU A N 1
ATOM 1471 C CA . GLU A 1 186 ? 8.968 9.331 36.152 1.00 19.87 190 GLU A CA 1
ATOM 1472 C C . GLU A 1 186 ? 9.250 7.837 35.999 1.00 19.28 190 GLU A C 1
ATOM 1473 O O . GLU A 1 186 ? 8.459 7.107 35.392 1.00 18.58 190 GLU A O 1
ATOM 1479 N N . LEU A 1 187 ? 10.351 7.354 36.579 1.00 19.32 191 LEU A N 1
ATOM 1480 C CA . LEU A 1 187 ? 10.614 5.916 36.560 1.00 19.19 191 LEU A CA 1
ATOM 1481 C C . LEU A 1 187 ? 9.459 5.118 37.166 1.00 18.53 191 LEU A C 1
ATOM 1482 O O . LEU A 1 187 ? 9.123 4.033 36.668 1.00 18.12 191 LEU A O 1
ATOM 1487 N N . ASP A 1 188 ? 8.840 5.627 38.241 1.00 18.34 192 ASP A N 1
ATOM 1488 C CA . ASP A 1 188 ? 7.680 4.946 38.821 1.00 18.76 192 ASP A CA 1
ATOM 1489 C C . ASP A 1 188 ? 6.529 4.879 37.827 1.00 18.14 192 ASP A C 1
ATOM 1490 O O . ASP A 1 188 ? 5.818 3.870 37.749 1.00 17.58 192 ASP A O 1
ATOM 1495 N N . ILE A 1 189 ? 6.311 5.965 37.084 1.00 17.72 193 ILE A N 1
ATOM 1496 C CA . ILE A 1 189 ? 5.277 5.986 36.054 1.00 17.85 193 ILE A CA 1
ATOM 1497 C C . ILE A 1 189 ? 5.575 4.944 34.982 1.00 16.91 193 ILE A C 1
ATOM 1498 O O . ILE A 1 189 ? 4.685 4.207 34.544 1.00 16.90 193 ILE A O 1
ATOM 1503 N N . VAL A 1 190 ? 6.828 4.887 34.518 1.00 16.39 194 VAL A N 1
ATOM 1504 C CA . VAL A 1 190 ? 7.193 3.935 33.471 1.00 16.39 194 VAL A CA 1
ATOM 1505 C C . VAL A 1 190 ? 6.922 2.511 33.933 1.00 16.62 194 VAL A C 1
ATOM 1506 O O . VAL A 1 190 ? 6.415 1.682 33.170 1.00 16.64 194 VAL A O 1
ATOM 1510 N N . SER A 1 191 ? 7.247 2.202 35.186 1.00 17.53 195 SER A N 1
ATOM 1511 C CA A SER A 1 191 ? 7.040 0.842 35.667 0.77 18.19 195 SER A CA 1
ATOM 1512 C CA B SER A 1 191 ? 7.040 0.846 35.684 0.23 18.13 195 SER A CA 1
ATOM 1513 C C . SER A 1 191 ? 5.558 0.490 35.726 1.00 18.14 195 SER A C 1
ATOM 1514 O O . SER A 1 191 ? 5.175 -0.641 35.406 1.00 18.51 195 SER A O 1
ATOM 1519 N N . GLU A 1 192 ? 4.701 1.434 36.130 1.00 17.91 196 GLU A N 1
ATOM 1520 C CA . GLU A 1 192 ? 3.269 1.152 36.088 1.00 17.99 196 GLU A CA 1
ATOM 1521 C C . GLU A 1 192 ? 2.805 0.922 34.655 1.00 17.40 196 GLU A C 1
ATOM 1522 O O . GLU A 1 192 ? 2.067 -0.027 34.372 1.00 16.92 196 GLU A O 1
ATOM 1528 N N . ARG A 1 193 ? 3.250 1.772 33.734 1.00 17.19 197 ARG A N 1
ATOM 1529 C CA . ARG A 1 193 ? 2.768 1.703 32.363 1.00 16.53 197 ARG A CA 1
ATOM 1530 C C . ARG A 1 193 ? 3.205 0.419 31.672 1.00 16.82 197 ARG A C 1
ATOM 1531 O O . ARG A 1 193 ? 2.476 -0.111 30.827 1.00 17.01 197 ARG A O 1
ATOM 1539 N N . LYS A 1 194 ? 4.409 -0.069 31.973 1.00 17.42 198 LYS A N 1
ATOM 1540 C CA . LYS A 1 194 ? 4.860 -1.315 31.368 1.00 18.39 198 LYS A CA 1
ATOM 1541 C C . LYS A 1 194 ? 4.307 -2.548 32.069 1.00 18.96 198 LYS A C 1
ATOM 1542 O O . LYS A 1 194 ? 4.285 -3.623 31.459 1.00 18.94 198 LYS A O 1
ATOM 1548 N N . SER A 1 195 ? 3.875 -2.424 33.330 1.00 20.08 199 SER A N 1
ATOM 1549 C CA . SER A 1 195 ? 3.373 -3.559 34.096 1.00 21.19 199 SER A CA 1
ATOM 1550 C C . SER A 1 195 ? 1.884 -3.768 33.904 1.00 22.52 199 SER A C 1
ATOM 1551 O O . SER A 1 195 ? 1.414 -4.913 33.934 1.00 23.81 199 SER A O 1
ATOM 1554 N N . SER A 1 196 ? 1.137 -2.692 33.694 1.00 22.42 200 SER A N 1
ATOM 1555 C CA . SER A 1 196 ? -0.307 -2.735 33.580 1.00 22.81 200 SER A CA 1
ATOM 1556 C C . SER A 1 196 ? -0.731 -2.496 32.138 1.00 22.92 200 SER A C 1
ATOM 1557 O O . SER A 1 196 ? -0.106 -1.719 31.416 1.00 23.13 200 SER A O 1
ATOM 1560 N N . ALA A 1 197 ? -1.818 -3.150 31.737 1.00 23.07 201 ALA A N 1
ATOM 1561 C CA . ALA A 1 197 ? -2.421 -2.927 30.431 1.00 22.98 201 ALA A CA 1
ATOM 1562 C C . ALA A 1 197 ? -3.560 -1.921 30.480 1.00 22.71 201 ALA A C 1
ATOM 1563 O O . ALA A 1 197 ? -4.302 -1.786 29.501 1.00 22.85 201 ALA A O 1
ATOM 1565 N N . GLU A 1 198 ? -3.723 -1.224 31.600 1.00 22.67 202 GLU A N 1
ATOM 1566 C CA . GLU A 1 198 ? -4.768 -0.226 31.719 1.00 23.61 202 GLU A CA 1
ATOM 1567 C C . GLU A 1 198 ? -4.462 0.999 30.865 1.00 22.97 202 GLU A C 1
ATOM 1568 O O . GLU A 1 198 ? -3.321 1.249 30.463 1.00 22.36 202 GLU A O 1
ATOM 1574 N N . ASP A 1 199 ? -5.508 1.776 30.595 1.00 23.16 203 ASP A N 1
ATOM 1575 C CA . ASP A 1 199 ? -5.349 3.033 29.876 1.00 23.31 203 ASP A CA 1
ATOM 1576 C C . ASP A 1 199 ? -4.746 4.086 30.809 1.00 22.51 203 ASP A C 1
ATOM 1577 O O . ASP A 1 199 ? -4.378 3.808 31.955 1.00 21.42 203 ASP A O 1
ATOM 1582 N N . VAL A 1 200 ? -4.635 5.320 30.317 1.00 22.70 204 VAL A N 1
ATOM 1583 C CA . VAL A 1 200 ? -3.938 6.370 31.056 1.00 22.58 204 VAL A CA 1
ATOM 1584 C C . VAL A 1 200 ? -4.619 6.622 32.394 1.00 22.81 204 VAL A C 1
ATOM 1585 O O . VAL A 1 200 ? -3.968 6.669 33.445 1.00 22.66 204 VAL A O 1
ATOM 1589 N N . ARG A 1 201 ? -5.937 6.797 32.375 1.00 23.18 205 ARG A N 1
ATOM 1590 C CA . ARG A 1 201 ? -6.644 7.053 33.622 1.00 23.45 205 ARG A CA 1
ATOM 1591 C C . ARG A 1 201 ? -6.577 5.845 34.550 1.00 22.51 205 ARG A C 1
ATOM 1592 O O . ARG A 1 201 ? -6.477 6.002 35.772 1.00 22.75 205 ARG A O 1
ATOM 1600 N N . GLY A 1 202 ? -6.609 4.630 33.997 1.00 21.59 206 GLY A N 1
ATOM 1601 C CA . GLY A 1 202 ? -6.469 3.450 34.835 1.00 21.69 206 GLY A CA 1
ATOM 1602 C C . GLY A 1 202 ? -5.127 3.398 35.547 1.00 21.99 206 GLY A C 1
ATOM 1603 O O . GLY A 1 202 ? -5.058 3.092 36.741 1.00 22.52 206 GLY A O 1
ATOM 1604 N N . CYS A 1 203 ? -4.045 3.701 34.827 1.00 21.82 207 CYS A N 1
ATOM 1605 C CA . CYS A 1 203 ? -2.715 3.702 35.429 1.00 21.11 207 CYS A CA 1
ATOM 1606 C C . CYS A 1 203 ? -2.611 4.752 36.522 1.00 21.37 207 CYS A C 1
ATOM 1607 O O . CYS A 1 203 ? -2.083 4.486 37.607 1.00 21.43 207 CYS A O 1
ATOM 1610 N N . SER A 1 204 ? -3.095 5.965 36.250 1.00 21.80 208 SER A N 1
ATOM 1611 C CA A SER A 1 204 ? -3.031 7.027 37.247 0.21 22.11 208 SER A CA 1
ATOM 1612 C CA B SER A 1 204 ? -3.013 7.016 37.255 0.79 22.29 208 SER A CA 1
ATOM 1613 C C . SER A 1 204 ? -3.893 6.695 38.456 1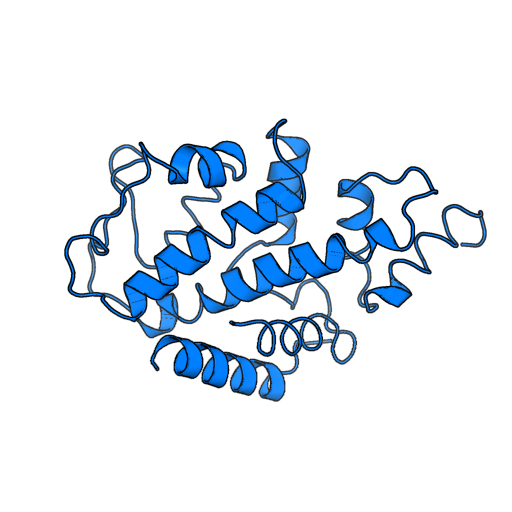.00 22.38 208 SER A C 1
ATOM 1614 O O . SER A 1 204 ? -3.499 6.948 39.598 1.00 22.50 208 SER A O 1
ATOM 1619 N N . ASP A 1 205 ? -5.078 6.127 38.225 1.00 23.06 209 ASP A N 1
ATOM 1620 C CA . ASP A 1 205 ? -5.919 5.728 39.350 1.00 23.97 209 ASP A CA 1
ATOM 1621 C C . ASP A 1 205 ? -5.198 4.704 40.214 1.00 23.51 209 ASP A C 1
ATOM 1622 O O . ASP A 1 205 ? -5.208 4.798 41.444 1.00 23.25 209 ASP A O 1
ATOM 1627 N N . ALA A 1 206 ? -4.569 3.711 39.585 1.00 23.16 210 ALA A N 1
ATOM 1628 C CA . ALA A 1 206 ? -3.848 2.699 40.348 1.00 22.81 210 ALA A CA 1
ATOM 1629 C C . ALA A 1 206 ? -2.703 3.319 41.137 1.00 22.39 210 ALA A C 1
ATOM 1630 O O . ALA A 1 206 ? -2.482 2.970 42.304 1.00 22.37 210 ALA A O 1
ATOM 1632 N N . LEU A 1 207 ? -1.962 4.244 40.519 1.00 22.49 211 LEU A N 1
ATOM 1633 C CA . LEU A 1 207 ? -0.879 4.918 41.227 1.00 22.45 211 LEU A CA 1
ATOM 1634 C C . LEU A 1 207 ? -1.404 5.728 42.400 1.00 22.52 211 LEU A C 1
ATOM 1635 O O . LEU A 1 207 ? -0.801 5.732 43.481 1.00 21.81 211 LEU A O 1
ATOM 1640 N N . ARG A 1 208 ? -2.521 6.432 42.215 1.00 23.37 212 ARG A N 1
ATOM 1641 C CA A ARG A 1 208 ? -3.099 7.199 43.312 0.58 23.91 212 ARG A CA 1
ATOM 1642 C CA B ARG A 1 208 ? -3.081 7.200 43.320 0.42 23.74 212 ARG A CA 1
ATOM 1643 C C . ARG A 1 208 ? -3.531 6.283 44.453 1.00 23.96 212 ARG A C 1
ATOM 1644 O O . ARG A 1 208 ? -3.190 6.515 45.618 1.00 24.49 212 ARG A O 1
ATOM 1659 N N . ARG A 1 209 ? -4.299 5.235 44.130 1.00 24.13 213 ARG A N 1
ATOM 1660 C CA A ARG A 1 209 ? -4.759 4.301 45.161 0.55 24.46 213 ARG A CA 1
ATOM 1661 C CA B ARG A 1 209 ? -4.760 4.329 45.177 0.45 24.35 213 ARG A CA 1
ATOM 1662 C C . ARG A 1 209 ? -3.590 3.690 45.915 1.00 23.96 213 ARG A C 1
ATOM 1663 O O . ARG A 1 209 ? -3.630 3.555 47.143 1.00 23.54 213 ARG A O 1
ATOM 1678 N N . ARG A 1 210 ? -2.536 3.298 45.198 1.00 23.77 214 ARG A N 1
ATOM 1679 C CA . ARG A 1 210 ? -1.378 2.714 45.863 1.00 23.99 214 ARG A CA 1
ATOM 1680 C C . ARG A 1 210 ? -0.755 3.706 46.839 1.00 23.84 214 ARG A C 1
ATOM 1681 O O . ARG A 1 210 ? -0.421 3.352 47.978 1.00 23.67 214 ARG A O 1
ATOM 1689 N N . ALA A 1 211 ? -0.623 4.965 46.421 1.00 24.14 215 ALA A N 1
ATOM 1690 C CA . ALA A 1 211 ? -0.063 5.990 47.292 1.00 24.77 215 ALA A CA 1
ATOM 1691 C C . ALA A 1 211 ? -0.955 6.241 48.499 1.00 25.34 215 ALA A C 1
ATOM 1692 O O . ALA A 1 211 ? -0.449 6.538 49.584 1.00 25.07 215 ALA A O 1
ATOM 1694 N N . GLU A 1 212 ? -2.272 6.129 48.327 1.00 25.65 216 GLU A N 1
ATOM 1695 C CA . GLU A 1 212 ? -3.221 6.285 49.425 1.00 26.41 216 GLU A CA 1
ATOM 1696 C C . GLU A 1 212 ? -3.286 5.065 50.339 1.00 27.02 216 GLU A C 1
ATOM 1697 O O . GLU A 1 212 ? -3.943 5.131 51.387 1.00 27.18 216 GLU A O 1
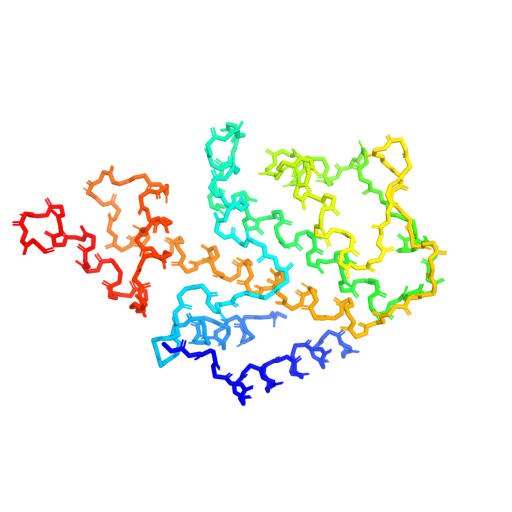ATOM 1703 N N . GLY A 1 213 ? -2.621 3.965 49.984 1.00 28.04 217 GLY A N 1
ATOM 1704 C CA . GLY A 1 213 ? -2.668 2.757 50.790 1.00 29.86 217 GLY A CA 1
ATOM 1705 C C . GLY A 1 213 ? -3.861 1.868 50.527 1.00 31.66 217 GLY A C 1
ATOM 1706 O O . GLY A 1 213 ? -4.182 1.012 51.361 1.00 31.78 217 GLY A O 1
ATOM 1707 N N . ARG A 1 214 ? -4.530 2.037 49.391 1.00 33.72 218 ARG A N 1
ATOM 1708 C CA . ARG A 1 214 ? -5.755 1.313 49.088 1.00 36.01 218 ARG A CA 1
ATOM 1709 C C . ARG A 1 214 ? -5.532 0.097 48.198 1.00 37.86 218 ARG A C 1
ATOM 1710 O O . ARG A 1 214 ? -6.504 -0.576 47.842 1.00 38.40 218 ARG A O 1
ATOM 1718 N N . GLU A 1 215 ? -4.286 -0.205 47.841 1.00 38.96 219 GLU A N 1
ATOM 1719 C CA . GLU A 1 215 ? -3.960 -1.415 47.095 1.00 39.95 219 GLU A CA 1
ATOM 1720 C C . GLU A 1 215 ? -4.334 -1.259 45.626 1.00 40.59 219 GLU A C 1
ATOM 1721 O O . GLU A 1 215 ? -3.664 -0.545 44.882 1.00 41.23 219 GLU A O 1
#

Organism: Homo sapiens (NCBI:txid9606)

Secondary structure (DSSP, 8-state):
----HHHHHHHHHHHHHHHH---HHHHHHHHHHHHGGG--GGGS-SSS-HHHHHHHHHHH-TT--HHHHHHHHHHHHHHHHHHHH-TT-HHHHB---SSSHHIIIIITTS-HHHHHHHHHHTTEEEETTEEEEE-S---HHHHHHHHHHHHHHHHHHHHHHHHHHHTTTS---HHHHHHHHHH----HHHHHHHHHHHHHT--

Radius of gyration: 17.41 Å; Cα contacts (8 Å, |Δi|>4): 282; chains: 1; bounding box: 43×29×54 Å

Sequence (203 aa):
GPMDTKFKDDLFRKYVQFHESSDECLRRVAASSTLLSLHKVDPFYRFRLIQFYEVVESSLRSLSSSSLRALHGAFSSMLETVGINLFLYPWKKEFRSIKTYTGPFVYYVKSTLLEEEEDIRRAILSSCMGYTPELGTTAYKLRELVETLQVKMMVVSFELFLAKVECEQMLEEIHSQVKDDKGYSELDIVSSERKSSAEDVRGCSSDALRRRRRAEGRE

Foldseek 3Di:
DAQDPVLVVVLLVVVLVVLLVPCVVSLVSLLCRLLPPLHALVRNDDQAPQLVQQVCQVVPQPVDDLVLLLQQLVVLLVLLSCCLNPVPDPCNQWDDQPDDCNCVRHVRGGDLVRVQSLVVQQQWHADPSHRTGNDDDGDSVSSSRSSVVSVSSSSVSVLLVLLCVLQVPLPDGSNNSSVLSNRGSHRSVVSSVVVNCVSVVND

Nearest PDB structures (foldseek):
  5ljm-assembly1_A  TM=1.005E+00  e=3.597E-31  Homo sapiens
  4oyj-assembly12_L  TM=7.349E-01  e=4.821E-04  Homo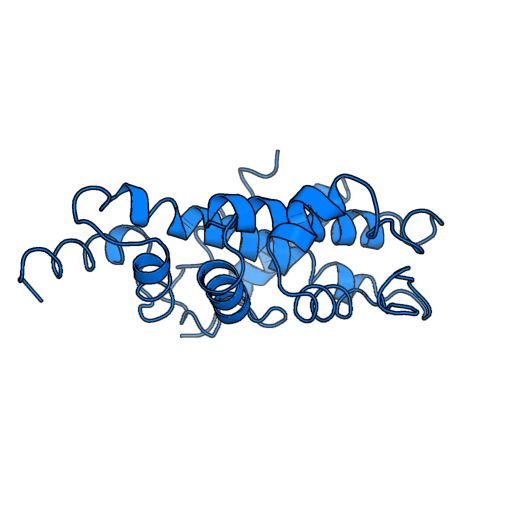 sapiens
  7uyj-assembly2_B  TM=7.036E-01  e=6.123E-04  Homo sapiens
  4oyj-assembly10_J  TM=6.902E-01  e=4.381E-04  Homo sapiens
  5ljn-assembly1_A  TM=6.396E-01  e=5.565E-04  Homo sapiens

CATH classification: 1.20.58.2190

B-factor: mean 27.07, std 8.57, range [14.48, 60.81]